Protein AF-0000000084692367 (afdb_homodimer)

Organism: Botryosphaeria parva (strain UCR-NP2) (NCBI:txid1287680)

InterPro domains:
  IPR002415 H/ACA ribonucleoprotein complex, subunit Nhp2-like [PR00883] (19-34)
  IPR002415 H/ACA ribonucleoprotein complex, subunit Nhp2-like [PR00883] (36-46)
  IPR002415 H/ACA ribonucleoprotein complex, subunit Nhp2-like [PR00883] (80-92)
  IPR004038 Ribosomal protein eL8/eL30/eS12/Gadd45 [PF01248] (25-108)
  IPR018492 Ribosomal protein eL8/Nhp2 family [PR00881] (33-47)
  IPR018492 Ribosomal protein eL8/Nhp2 family [PR00881] (52-65)
  IPR018492 Ribosomal protein eL8/Nhp2 family [PR00881] (68-78)
  IPR018492 Ribosomal protein eL8/Nhp2 family [PR00881] (78-92)
  IPR029064 Ribosomal protein eL30-like superfamily [G3DSA:3.30.1330.30] (5-126)
  IPR029064 Ribosomal protein eL30-like superfamily [SSF55315] (9-109)

pLDDT: mean 86.45, std 18.9, range [25.25, 98.62]

Sequence (282 aa):
MSNQPIPNKPTASPTLTHDILHLVSRCSLHKQLHKGTTDTTRSLARGTAQLVVLAADAQAPDAQELLQVLCAERAVPHVFIASKAALGRACGVSGDVVLVAVTADQGSAVGGFVRAVMWKVERLMAAAQVEPGEFLVAFGFMSNQPIPNKPTASPTLTHDILHLVSRCSLHKQLHKGTTDTTRSLARGTAQLVVLAADAQAPDAQELLQVLCAERAVPHVFIASKAALGRACGVSGDVVLVAVTADQGSAVGGFVRAVMWKVERLMAAAQVEPGEFLVAFGF

Radius of gyration: 21.08 Å; Cα contacts (8 Å, |Δi|>4): 464; chains: 2; bounding box: 74×56×46 Å

Nearest PDB structures (foldseek):
  2ale-assembly1_A  TM=9.461E-01  e=2.095E-13  Saccharomyces cerevisiae
  6ah0-assembly1_M  TM=9.548E-01  e=2.678E-13  Homo sapiens
  5tzs-assembly1_f  TM=9.723E-01  e=1.404E-12  Saccharomyces cerevisiae S288C
  2aif-assembly1_A  TM=9.623E-01  e=7.147E-13  Cryptosporidium parvum
  6nd4-assembly1_e  TM=9.561E-01  e=2.293E-12  Saccharomyces cerevisiae BY4741

Solvent-accessible surface area (backbone atoms only — not comparable to full-atom values): 15094 Å² total; per-residue (Å²): 123,89,71,62,66,81,65,64,80,32,64,53,48,74,70,53,39,53,54,50,42,52,50,44,29,55,28,40,74,68,69,23,51,31,66,34,71,69,47,26,52,49,30,52,74,70,66,48,40,57,33,36,43,33,21,64,69,46,94,48,65,59,43,52,51,54,48,51,52,50,26,61,77,68,70,32,53,61,37,28,38,71,43,19,56,59,46,8,50,27,56,71,41,96,50,74,31,47,30,35,18,36,41,60,46,76,86,43,96,55,16,66,60,51,52,56,52,46,53,55,48,49,54,47,42,57,60,39,65,55,49,77,62,55,55,37,61,70,59,71,102,124,89,72,64,66,81,66,63,80,32,64,55,50,74,71,52,39,52,54,50,41,51,50,43,28,55,28,40,77,68,69,22,52,32,65,33,72,67,46,27,52,50,30,52,75,70,66,46,40,57,35,35,43,33,22,64,69,45,95,48,64,59,42,52,50,53,48,51,53,51,26,59,77,68,70,30,54,62,39,29,37,72,43,19,56,58,48,8,50,27,55,73,42,95,52,74,31,47,29,36,17,35,39,60,45,78,84,41,96,56,18,66,58,51,52,58,51,48,53,54,48,48,52,48,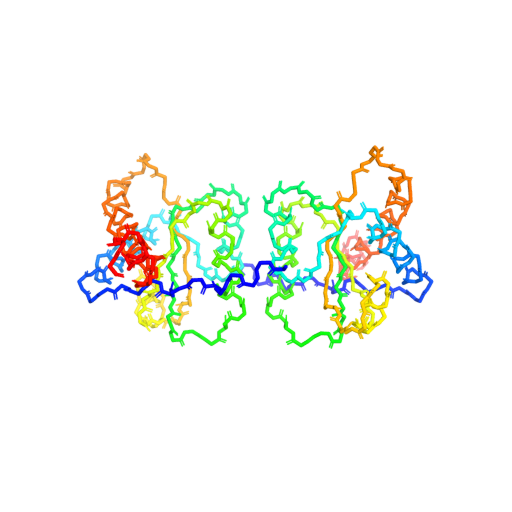41,56,59,39,66,56,49,75,62,54,53,37,62,70,57,71,103

Structure (mmCIF, N/CA/C/O backbone):
data_AF-0000000084692367-model_v1
#
loop_
_entity.id
_entity.type
_entity.pdbx_description
1 polymer 'H/ACA ribonucleoprotein complex subunit 2'
#
loop_
_atom_site.group_PDB
_atom_site.id
_atom_site.type_symbol
_atom_site.label_atom_id
_atom_site.label_alt_id
_atom_site.label_comp_id
_atom_site.label_asym_id
_atom_site.label_entity_id
_atom_site.label_seq_id
_atom_site.pdbx_PDB_ins_code
_atom_site.Cartn_x
_atom_site.Cartn_y
_atom_site.Cartn_z
_atom_site.occupancy
_atom_site.B_iso_or_equiv
_atom_site.auth_seq_id
_atom_site.auth_comp_id
_atom_site.auth_asym_id
_atom_site.auth_atom_id
_atom_site.pdbx_PDB_model_num
ATOM 1 N N . MET A 1 1 ? 18.938 -7.309 -4.195 1 25.45 1 MET A N 1
ATOM 2 C CA . MET A 1 1 ? 17.672 -7.012 -3.549 1 25.45 1 MET A CA 1
ATOM 3 C C . MET A 1 1 ? 17.719 -5.652 -2.857 1 25.45 1 MET A C 1
ATOM 5 O O . MET A 1 1 ? 18.5 -5.449 -1.929 1 25.45 1 MET A O 1
ATOM 9 N N . SER A 1 2 ? 17.625 -4.574 -3.453 1 31.64 2 SER A N 1
ATOM 10 C CA . SER A 1 2 ? 18.062 -3.34 -2.811 1 31.64 2 SER A CA 1
ATOM 11 C C . SER A 1 2 ? 17.359 -3.135 -1.474 1 31.64 2 SER A C 1
ATOM 13 O O . SER A 1 2 ? 16.125 -3.012 -1.424 1 31.64 2 SER A O 1
ATOM 15 N N . ASN A 1 3 ? 17.734 -3.914 -0.486 1 37.88 3 ASN A N 1
ATOM 16 C CA . ASN A 1 3 ? 17.547 -3.709 0.945 1 37.88 3 ASN A CA 1
ATOM 17 C C . ASN A 1 3 ? 17.547 -2.229 1.308 1 37.88 3 ASN A C 1
ATOM 19 O O . ASN A 1 3 ? 18.516 -1.734 1.889 1 37.88 3 ASN A O 1
ATOM 23 N N . GLN A 1 4 ? 17.438 -1.354 0.399 1 40.12 4 GLN A N 1
ATOM 24 C CA . GLN A 1 4 ? 17.688 -0.003 0.895 1 40.12 4 GLN A CA 1
ATOM 25 C C . GLN A 1 4 ? 16.797 0.305 2.104 1 40.12 4 GLN A C 1
ATOM 27 O O . GLN A 1 4 ? 15.586 0.095 2.066 1 40.12 4 GLN A O 1
ATOM 32 N N . PRO A 1 5 ? 17.359 0.212 3.273 1 41.16 5 PRO A N 1
ATOM 33 C CA . PRO A 1 5 ? 16.641 0.55 4.508 1 41.16 5 PRO A CA 1
ATOM 34 C C . PRO A 1 5 ? 15.602 1.652 4.305 1 41.16 5 PRO A C 1
ATOM 36 O O . PRO A 1 5 ? 15.773 2.512 3.438 1 41.16 5 PRO A O 1
ATOM 39 N N . ILE A 1 6 ? 14.266 1.276 4.363 1 50.81 6 ILE A N 1
ATOM 40 C CA . ILE A 1 6 ? 13.328 2.391 4.422 1 50.81 6 ILE A CA 1
ATOM 41 C C . ILE A 1 6 ? 14.008 3.609 5.035 1 50.81 6 ILE A C 1
ATOM 43 O O . ILE A 1 6 ? 14.586 3.525 6.125 1 50.81 6 ILE A O 1
ATOM 47 N N . PRO A 1 7 ? 14.477 4.5 4.203 1 52.94 7 PRO A N 1
ATOM 48 C CA . PRO A 1 7 ? 15.156 5.684 4.734 1 52.94 7 PRO A CA 1
ATOM 49 C C . PRO A 1 7 ? 14.57 6.152 6.062 1 52.94 7 PRO A C 1
ATOM 51 O O . PRO A 1 7 ? 13.477 5.727 6.449 1 52.94 7 PRO A O 1
ATOM 54 N N . ASN A 1 8 ? 15.25 7.039 6.883 1 66.19 8 ASN A N 1
ATOM 55 C CA . ASN A 1 8 ? 15 7.867 8.055 1 66.19 8 ASN A CA 1
ATOM 56 C C . ASN A 1 8 ? 13.578 8.422 8.055 1 66.19 8 ASN A C 1
ATOM 58 O O . ASN A 1 8 ? 13.039 8.75 7 1 66.19 8 ASN A O 1
ATOM 62 N N . LYS A 1 9 ? 12.727 7.867 8.984 1 85 9 LYS A N 1
ATOM 63 C CA . LYS A 1 9 ? 11.414 8.445 9.25 1 85 9 LYS A CA 1
ATOM 64 C C . LYS A 1 9 ? 11.508 9.945 9.477 1 85 9 LYS A C 1
ATOM 66 O O . LYS A 1 9 ? 11.977 10.391 10.523 1 85 9 LYS A O 1
ATOM 71 N N . PRO A 1 10 ? 11.227 10.742 8.484 1 93.25 10 PRO A N 1
ATOM 72 C CA . PRO A 1 10 ? 11.242 12.188 8.719 1 93.25 10 PRO A CA 1
ATOM 73 C C . PRO A 1 10 ? 10.273 12.617 9.812 1 93.25 10 PRO A C 1
ATOM 75 O O . PRO A 1 10 ? 9.055 12.562 9.625 1 93.25 10 PRO A O 1
ATOM 78 N N . THR A 1 11 ? 10.828 13.102 10.914 1 95.5 11 THR A N 1
ATOM 79 C CA . THR A 1 11 ? 10.023 13.445 12.078 1 95.5 11 THR A CA 1
ATOM 80 C C . THR A 1 11 ? 9.953 14.961 12.266 1 95.5 11 THR A C 1
ATOM 82 O O . THR A 1 11 ? 10.984 15.641 12.273 1 95.5 11 THR A O 1
ATOM 85 N N . ALA A 1 12 ? 8.75 15.398 12.43 1 97.75 12 ALA A N 1
ATOM 86 C CA . ALA A 1 12 ? 8.531 16.844 12.547 1 97.75 12 ALA A CA 1
ATOM 87 C C . ALA A 1 12 ? 9.016 17.359 13.891 1 97.75 12 ALA A C 1
ATOM 89 O O . ALA A 1 12 ? 8.836 16.703 14.922 1 97.75 12 ALA A O 1
ATOM 90 N N . SER A 1 13 ? 9.625 18.547 13.859 1 96.94 13 SER A N 1
ATOM 91 C CA . SER A 1 13 ? 9.898 19.281 15.086 1 96.94 13 SER A CA 1
ATOM 92 C C . SER A 1 13 ? 8.609 19.703 15.781 1 96.94 13 SER A C 1
ATOM 94 O O . SER A 1 13 ? 7.523 19.609 15.195 1 96.94 13 SER A O 1
ATOM 96 N N . PRO A 1 14 ? 8.734 20.203 17.016 1 97.5 14 PRO A N 1
ATOM 97 C CA . PRO A 1 14 ? 7.535 20.688 17.703 1 97.5 14 PRO A CA 1
ATOM 98 C C . PRO A 1 14 ? 6.836 21.812 16.953 1 97.5 14 PRO A C 1
ATOM 100 O O . PRO A 1 14 ? 5.605 21.828 16.859 1 97.5 14 PRO A O 1
ATOM 103 N N . THR A 1 15 ? 7.605 22.734 16.406 1 97.62 15 THR A N 1
ATOM 104 C CA . THR A 1 15 ? 7.027 23.875 15.688 1 97.62 15 THR A CA 1
ATOM 105 C C . THR A 1 15 ? 6.34 23.391 14.406 1 97.62 15 THR A C 1
ATOM 107 O O . THR A 1 15 ? 5.215 23.797 14.109 1 97.62 15 THR A O 1
ATOM 110 N N . LEU A 1 16 ? 7.004 22.516 13.695 1 97.94 16 LEU A N 1
ATOM 111 C CA . LEU A 1 16 ? 6.414 21.984 12.469 1 97.94 16 LEU A CA 1
ATOM 112 C C . LEU A 1 16 ? 5.184 21.141 12.781 1 97.94 16 LEU A C 1
ATOM 114 O O . LEU A 1 16 ? 4.199 21.172 12.039 1 97.94 16 LEU A O 1
ATOM 118 N N . THR A 1 17 ? 5.234 20.469 13.852 1 98.62 17 THR A N 1
ATOM 119 C CA . THR A 1 17 ? 4.102 19.656 14.273 1 98.62 17 THR A CA 1
ATOM 120 C C . THR A 1 17 ? 2.863 20.516 14.492 1 98.62 17 THR A C 1
ATOM 122 O O . THR A 1 17 ? 1.765 20.156 14.07 1 98.62 17 THR A O 1
ATOM 125 N N . HIS A 1 18 ? 3.08 21.609 15.125 1 98.38 18 HIS A N 1
ATOM 126 C CA . HIS A 1 18 ? 1.975 22.531 15.352 1 98.38 18 HIS A CA 1
ATOM 127 C C . HIS A 1 18 ? 1.359 22.984 14.031 1 98.38 18 HIS A C 1
ATOM 129 O O . HIS A 1 18 ? 0.136 22.984 13.875 1 98.38 18 HIS A O 1
ATOM 135 N N . ASP A 1 19 ? 2.17 23.359 13.039 1 98.12 19 ASP A N 1
ATOM 136 C CA . ASP A 1 19 ? 1.696 23.766 11.719 1 98.12 19 ASP A CA 1
ATOM 137 C C . ASP A 1 19 ? 0.927 22.641 11.031 1 98.12 19 ASP A C 1
ATOM 139 O O . ASP A 1 19 ? -0.119 22.875 10.43 1 98.12 19 ASP A O 1
ATOM 143 N N . ILE A 1 20 ? 1.438 21.453 11.125 1 98.38 20 ILE A N 1
ATOM 144 C CA . ILE A 1 20 ? 0.843 20.281 10.477 1 98.38 20 ILE A CA 1
ATOM 145 C C . ILE A 1 20 ? -0.526 20 11.094 1 98.38 20 ILE A C 1
ATOM 147 O O . ILE A 1 20 ? -1.503 19.781 10.367 1 98.38 20 ILE A O 1
ATOM 151 N N . LEU A 1 21 ? -0.572 20.047 12.438 1 98.62 21 LEU A N 1
ATOM 152 C CA . LEU A 1 21 ? -1.833 19.766 13.109 1 98.62 21 LEU A CA 1
ATOM 153 C C . LEU A 1 21 ? -2.871 20.828 12.805 1 98.62 21 LEU A C 1
ATOM 155 O O . LEU A 1 21 ? -4.062 20.531 12.688 1 98.62 21 LEU A O 1
ATOM 159 N N . HIS A 1 22 ? -2.398 22.047 12.656 1 98 22 HIS A N 1
ATOM 160 C CA . HIS A 1 22 ? -3.293 23.125 12.25 1 98 22 HIS A CA 1
ATOM 161 C C . HIS A 1 22 ? -3.838 22.891 10.844 1 98 22 HIS A C 1
ATOM 163 O O . HIS A 1 22 ? -5.035 23.062 10.602 1 98 22 HIS A O 1
ATOM 169 N N . LEU A 1 23 ? -3.025 22.516 9.961 1 97.19 23 LEU A N 1
ATOM 170 C CA . LEU A 1 23 ? -3.439 22.203 8.594 1 97.19 23 LEU A CA 1
ATOM 171 C C . LEU A 1 23 ? -4.469 21.062 8.594 1 97.19 23 LEU A C 1
ATOM 173 O O . LEU A 1 23 ? -5.5 21.172 7.922 1 97.19 23 LEU A O 1
ATOM 177 N N . VAL A 1 24 ? -4.168 20 9.344 1 98 24 VAL A N 1
ATOM 178 C CA . VAL A 1 24 ? -5.047 18.828 9.414 1 98 24 VAL A CA 1
ATOM 179 C C . VAL A 1 24 ? -6.426 19.266 9.906 1 98 24 VAL A C 1
ATOM 181 O O . VAL A 1 24 ? -7.449 18.828 9.359 1 98 24 VAL A O 1
ATOM 184 N N . SER A 1 25 ? -6.383 20.109 10.914 1 97.69 25 SER A N 1
ATOM 185 C CA . SER A 1 25 ? -7.637 20.594 11.477 1 97.69 25 SER A CA 1
ATOM 186 C C . SER A 1 25 ? -8.453 21.359 10.438 1 97.69 25 SER A C 1
ATOM 188 O O . SER A 1 25 ? -9.656 21.125 10.297 1 97.69 25 SER A O 1
ATOM 190 N N . ARG A 1 26 ? -7.883 22.172 9.719 1 95.5 26 ARG A N 1
ATOM 191 C CA . ARG A 1 26 ? -8.562 22.953 8.68 1 95.5 26 ARG A CA 1
ATOM 192 C C . ARG A 1 26 ? -9.086 22.047 7.574 1 95.5 26 ARG A C 1
ATOM 194 O O . ARG A 1 26 ? -10.211 22.219 7.105 1 95.5 26 ARG A O 1
ATOM 201 N N . CYS A 1 27 ? -8.273 21.094 7.141 1 96.25 27 CYS A N 1
ATOM 202 C CA . CYS A 1 27 ? -8.68 20.172 6.086 1 96.25 27 CYS A CA 1
ATOM 203 C C . CYS A 1 27 ? -9.836 19.297 6.547 1 96.25 27 CYS A C 1
ATOM 205 O O . CYS A 1 27 ? -10.719 18.953 5.75 1 96.25 27 CYS A O 1
ATOM 207 N N . SER A 1 28 ? -9.75 18.906 7.852 1 95.62 28 SER A N 1
ATOM 208 C CA . SER A 1 28 ? -10.836 18.125 8.43 1 95.62 28 SER A CA 1
ATOM 209 C C . SER A 1 28 ? -12.156 18.875 8.352 1 95.62 28 SER A C 1
ATOM 211 O O . SER A 1 28 ? -13.18 18.297 7.977 1 95.62 28 SER A O 1
ATOM 213 N N . LEU A 1 29 ? -12.156 20.141 8.609 1 93 29 LEU A N 1
ATOM 214 C CA . LEU A 1 29 ? -13.352 20.984 8.586 1 93 29 LEU A CA 1
ATOM 215 C C . LEU A 1 29 ? -13.922 21.094 7.176 1 93 29 LEU A C 1
ATOM 217 O O . LEU A 1 29 ? -15.133 21.156 6.996 1 93 29 LEU A O 1
ATOM 221 N N . HIS A 1 30 ? -13.109 20.984 6.199 1 92.19 30 HIS A N 1
ATOM 222 C CA . HIS A 1 30 ? -13.523 21.172 4.812 1 92.19 30 HIS A CA 1
ATOM 223 C C . HIS A 1 30 ? -13.648 19.828 4.09 1 92.19 30 HIS A C 1
ATOM 225 O O . HIS A 1 30 ? -13.766 19.797 2.863 1 92.19 30 HIS A O 1
ATOM 231 N N . LYS A 1 31 ? -13.484 18.672 4.773 1 92.88 31 LYS A N 1
ATOM 232 C CA . LYS A 1 31 ? -13.617 17.328 4.25 1 92.88 31 LYS A CA 1
ATOM 233 C C . LYS A 1 31 ? -12.57 17.031 3.184 1 92.88 31 LYS A C 1
ATOM 235 O O . LYS A 1 31 ? -12.875 16.469 2.137 1 92.88 31 LYS A O 1
ATOM 240 N N . GLN A 1 32 ? -11.43 17.562 3.414 1 95.38 32 GLN A N 1
ATOM 241 C CA . GLN A 1 32 ? -10.32 17.406 2.48 1 95.38 32 GLN A CA 1
ATOM 242 C C . GLN A 1 32 ? -9.211 16.547 3.082 1 95.38 32 GLN A C 1
ATOM 244 O O . GLN A 1 32 ? -8.023 16.859 2.939 1 95.38 32 GLN A O 1
ATOM 249 N N . LEU A 1 33 ? -9.602 15.539 3.84 1 95.5 33 LEU A N 1
ATOM 250 C CA . LEU A 1 33 ? -8.648 14.586 4.383 1 95.5 33 LEU A CA 1
ATOM 251 C C . LEU A 1 33 ? -9.242 13.18 4.41 1 95.5 33 LEU A C 1
ATOM 253 O O . LEU A 1 33 ? -10.461 13.023 4.508 1 95.5 33 LEU A O 1
ATOM 257 N N . HIS A 1 34 ? -8.414 12.195 4.254 1 96.69 34 HIS A N 1
ATOM 258 C CA . HIS A 1 34 ? -8.742 10.797 4.492 1 96.69 34 HIS A CA 1
ATOM 259 C C . HIS A 1 34 ? -8.023 10.258 5.727 1 96.69 34 HIS A C 1
ATOM 261 O O . HIS A 1 34 ? -6.828 10.508 5.906 1 96.69 34 HIS A O 1
ATOM 267 N N . LYS A 1 35 ? -8.766 9.703 6.555 1 96.75 35 LYS A N 1
ATOM 268 C CA . LYS A 1 35 ? -8.211 9.203 7.812 1 96.75 35 LYS A CA 1
ATOM 269 C C . LYS A 1 35 ? -8.031 7.688 7.77 1 96.75 35 LYS A C 1
ATOM 271 O O . LYS A 1 35 ? -8.867 6.969 7.23 1 96.75 35 LYS A O 1
ATOM 276 N N . GLY A 1 36 ? -6.859 7.207 8.312 1 94.5 36 GLY A N 1
ATOM 277 C CA . GLY A 1 36 ? -6.637 5.777 8.461 1 94.5 36 GLY A CA 1
ATOM 278 C C . GLY A 1 36 ? -5.828 5.18 7.324 1 94.5 36 GLY A C 1
ATOM 279 O O . GLY A 1 36 ? -5.652 5.812 6.281 1 94.5 36 GLY A O 1
ATOM 280 N N . THR A 1 37 ? -5.449 3.895 7.539 1 93.06 37 THR A N 1
ATOM 281 C CA . THR A 1 37 ? -4.52 3.223 6.637 1 93.06 37 THR A CA 1
ATOM 282 C C . THR A 1 37 ? -5.191 2.924 5.297 1 93.06 37 THR A C 1
ATOM 284 O O . THR A 1 37 ? -4.621 3.197 4.238 1 93.06 37 THR A O 1
ATOM 287 N N . THR A 1 38 ? -6.406 2.355 5.301 1 91.69 38 THR A N 1
ATOM 288 C CA . THR A 1 38 ? -7.117 1.968 4.09 1 91.69 38 THR A CA 1
ATOM 289 C C . THR A 1 38 ? -7.426 3.189 3.229 1 91.69 38 THR A C 1
ATOM 291 O O . THR A 1 38 ? -7.105 3.217 2.039 1 91.69 38 THR A O 1
ATOM 294 N N . ASP A 1 39 ? -7.965 4.199 3.824 1 95.12 39 ASP A N 1
ATOM 295 C CA . ASP A 1 39 ? -8.383 5.379 3.068 1 95.12 39 ASP A CA 1
ATOM 296 C C . ASP A 1 39 ? -7.172 6.156 2.553 1 95.12 39 ASP A C 1
ATOM 298 O O . ASP A 1 39 ? -7.207 6.711 1.451 1 95.12 39 ASP A O 1
ATOM 302 N N . THR A 1 40 ? -6.148 6.18 3.326 1 96.12 40 THR A N 1
ATOM 303 C CA . THR A 1 40 ? -4.918 6.805 2.863 1 96.12 40 THR A CA 1
ATOM 304 C C . THR A 1 40 ? -4.332 6.039 1.681 1 96.12 40 THR A C 1
ATOM 306 O O . THR A 1 40 ? -3.934 6.641 0.681 1 96.12 40 THR A O 1
ATOM 309 N N . THR A 1 41 ? -4.297 4.711 1.76 1 94.31 41 THR A N 1
ATOM 310 C CA . THR A 1 41 ? -3.824 3.875 0.661 1 94.31 41 THR A CA 1
ATOM 311 C C . THR A 1 41 ? -4.629 4.145 -0.608 1 94.31 41 THR A C 1
ATOM 313 O O . THR A 1 41 ? -4.059 4.301 -1.689 1 94.31 41 THR A O 1
ATOM 316 N N . ARG A 1 42 ? -5.918 4.301 -0.461 1 94.44 42 ARG A N 1
ATOM 317 C CA . ARG A 1 42 ? -6.777 4.582 -1.604 1 94.44 42 ARG A CA 1
ATOM 318 C C . ARG A 1 42 ? -6.453 5.945 -2.211 1 94.44 42 ARG A C 1
ATOM 320 O O . ARG A 1 42 ? -6.387 6.086 -3.434 1 94.44 42 ARG A O 1
ATOM 327 N N . SER A 1 43 ? -6.305 6.898 -1.381 1 96.38 43 SER A N 1
ATOM 328 C CA . SER A 1 43 ? -6.012 8.242 -1.853 1 96.38 43 SER A CA 1
ATOM 329 C C . SER A 1 43 ? -4.688 8.289 -2.613 1 96.38 43 SER A C 1
ATOM 331 O O . SER A 1 43 ? -4.566 8.992 -3.615 1 96.38 43 SER A O 1
ATOM 333 N N . LEU A 1 44 ? -3.727 7.559 -2.17 1 96.12 44 LEU A N 1
ATOM 334 C CA . LEU A 1 44 ? -2.439 7.477 -2.852 1 96.12 44 LEU A CA 1
ATOM 335 C C . LEU A 1 44 ? -2.586 6.793 -4.207 1 96.12 44 LEU A C 1
ATOM 337 O O . LEU A 1 44 ? -2.082 7.289 -5.215 1 96.12 44 LEU A O 1
ATOM 341 N N . ALA A 1 45 ? -3.268 5.691 -4.164 1 93.56 45 ALA A N 1
ATOM 342 C CA . ALA A 1 45 ? -3.471 4.93 -5.395 1 93.56 45 ALA A CA 1
ATOM 343 C C . ALA A 1 45 ? -4.211 5.758 -6.438 1 93.56 45 ALA A C 1
ATOM 345 O O . ALA A 1 45 ? -3.916 5.672 -7.633 1 93.56 45 ALA A O 1
ATOM 346 N N . ARG A 1 46 ? -5.062 6.602 -5.988 1 94 46 ARG A N 1
ATOM 347 C CA . ARG A 1 46 ? -5.902 7.395 -6.883 1 94 46 ARG A CA 1
ATOM 348 C C . ARG A 1 46 ? -5.211 8.695 -7.273 1 94 46 ARG A C 1
ATOM 350 O O . ARG A 1 46 ? -5.684 9.414 -8.156 1 94 46 ARG A O 1
ATOM 357 N N . GLY A 1 47 ? -4.223 9.047 -6.594 1 93.94 47 GLY A N 1
ATOM 358 C CA . GLY A 1 47 ? -3.482 10.258 -6.906 1 93.94 47 GLY A CA 1
ATOM 359 C C . GLY A 1 47 ? -4.098 11.508 -6.309 1 93.94 47 GLY A C 1
ATOM 360 O O . GLY A 1 47 ? -3.881 12.617 -6.805 1 93.94 47 GLY A O 1
ATOM 361 N N . THR A 1 48 ? -4.863 11.32 -5.246 1 95.25 48 THR A N 1
ATOM 362 C CA . THR A 1 48 ? -5.547 12.477 -4.672 1 95.25 48 THR A CA 1
ATOM 363 C C . THR A 1 48 ? -4.816 12.969 -3.428 1 95.25 48 THR A C 1
ATOM 365 O O . THR A 1 48 ? -5.086 14.07 -2.943 1 95.25 48 THR A O 1
ATOM 368 N N . ALA A 1 49 ? -3.895 12.219 -2.889 1 96.56 49 ALA A N 1
ATOM 369 C CA . ALA A 1 49 ? -3.168 12.602 -1.681 1 96.56 49 ALA A CA 1
ATOM 370 C C . ALA A 1 49 ? -2.096 13.641 -1.991 1 96.56 49 ALA A C 1
ATOM 372 O O . ALA A 1 49 ? -1.341 13.492 -2.955 1 96.56 49 ALA A O 1
ATOM 373 N N . GLN A 1 50 ? -2.008 14.734 -1.172 1 95.88 50 GLN A N 1
ATOM 374 C CA . GLN A 1 50 ? -0.998 15.773 -1.33 1 95.88 50 GLN A CA 1
ATOM 375 C C . GLN A 1 50 ? 0.078 15.664 -0.254 1 95.88 50 GLN A C 1
ATOM 377 O O . GLN A 1 50 ? 1.221 16.078 -0.466 1 95.88 50 GLN A O 1
ATOM 382 N N . LEU A 1 51 ? -0.276 15.125 0.834 1 96.81 51 LEU A N 1
ATOM 383 C CA . LEU A 1 51 ? 0.572 14.961 2.01 1 96.81 51 LEU A CA 1
ATOM 384 C C . LEU A 1 51 ? 0.057 13.828 2.895 1 96.81 51 LEU A C 1
ATOM 386 O O . LEU A 1 51 ? -1.148 13.711 3.123 1 96.81 51 LEU A O 1
ATOM 390 N N . VAL A 1 52 ? 0.982 13.008 3.367 1 97.81 52 VAL A N 1
ATOM 391 C CA . VAL A 1 52 ? 0.616 11.969 4.324 1 97.81 52 VAL A CA 1
ATOM 392 C C . VAL A 1 52 ? 1.272 12.25 5.672 1 97.81 52 VAL A C 1
ATOM 394 O O . VAL A 1 52 ? 2.469 12.547 5.738 1 97.81 52 VAL A O 1
ATOM 397 N N . VAL A 1 53 ? 0.46 12.25 6.734 1 98.19 53 VAL A N 1
ATOM 398 C CA . VAL A 1 53 ? 0.936 12.453 8.102 1 98.19 53 VAL A CA 1
ATOM 399 C C . VAL A 1 53 ? 0.759 11.164 8.906 1 98.19 53 VAL A C 1
ATOM 401 O O . VAL A 1 53 ? -0.345 10.625 8.984 1 98.19 53 VAL A O 1
ATOM 404 N N . LEU A 1 54 ? 1.845 10.68 9.469 1 97.12 54 LEU A N 1
ATOM 405 C CA . LEU A 1 54 ? 1.823 9.43 10.234 1 97.12 54 LEU A CA 1
ATOM 406 C C . LEU A 1 54 ? 2.176 9.68 11.695 1 97.12 54 LEU A C 1
ATOM 408 O O . LEU A 1 54 ? 3.07 10.469 11.992 1 97.12 54 LEU A O 1
ATOM 412 N N . ALA A 1 55 ? 1.442 9.008 12.539 1 97 55 ALA A N 1
ATOM 413 C CA . ALA A 1 55 ? 1.771 9.078 13.961 1 97 55 ALA A CA 1
ATOM 414 C C . ALA A 1 55 ? 2.842 8.055 14.328 1 97 55 ALA A C 1
ATOM 416 O O . ALA A 1 55 ? 2.691 6.863 14.047 1 97 55 ALA A O 1
ATOM 417 N N . ALA A 1 56 ? 3.92 8.453 14.977 1 94.62 56 ALA A N 1
ATOM 418 C CA . ALA A 1 56 ? 5.062 7.609 15.312 1 94.62 56 ALA A CA 1
ATOM 419 C C . ALA A 1 56 ? 4.699 6.613 16.406 1 94.62 56 ALA A C 1
ATOM 421 O O . ALA A 1 56 ? 5.305 5.543 16.516 1 94.62 56 ALA A O 1
ATOM 422 N N . ASP A 1 57 ? 3.754 6.91 17.234 1 95.38 57 ASP A N 1
ATOM 423 C CA . ASP A 1 57 ? 3.389 6.051 18.359 1 95.38 57 ASP A CA 1
ATOM 424 C C . ASP A 1 57 ? 2.32 5.043 17.953 1 95.38 57 ASP A C 1
ATOM 426 O O . ASP A 1 57 ? 1.768 4.336 18.797 1 95.38 57 ASP A O 1
ATOM 430 N N . ALA A 1 58 ? 1.99 5.051 16.594 1 92.38 58 ALA A N 1
ATOM 431 C CA . ALA A 1 58 ? 1.065 4.035 16.094 1 92.38 58 ALA A CA 1
ATOM 432 C C . ALA A 1 58 ? 1.75 2.676 15.984 1 92.38 58 ALA A C 1
ATOM 434 O O . ALA A 1 58 ? 2.928 2.592 15.625 1 92.38 58 ALA A O 1
ATOM 435 N N . GLN A 1 59 ? 1.194 1.481 16.312 1 82.38 59 GLN A N 1
ATOM 436 C CA . GLN A 1 59 ? 1.746 0.131 16.344 1 82.38 59 GLN A CA 1
ATOM 437 C C . GLN A 1 59 ? 1.416 -0.636 15.07 1 82.38 59 GLN A C 1
ATOM 439 O O . GLN A 1 59 ? 0.796 -1.7 15.125 1 82.38 59 GLN A O 1
ATOM 444 N N . ALA A 1 60 ? 1.75 -0.167 13.938 1 79.25 60 ALA A N 1
ATOM 445 C CA . ALA A 1 60 ? 1.569 -0.868 12.672 1 79.25 60 ALA A CA 1
ATOM 446 C C . ALA A 1 60 ? 2.74 -0.607 11.727 1 79.25 60 ALA A C 1
ATOM 448 O O . ALA A 1 60 ? 2.561 -0.039 10.648 1 79.25 60 ALA A O 1
ATOM 449 N N . PRO A 1 61 ? 3.848 -1.133 12.094 1 80 61 PRO A N 1
ATOM 450 C CA . PRO A 1 61 ? 5.059 -0.793 11.344 1 80 61 PRO A CA 1
ATOM 451 C C . PRO A 1 61 ? 5.023 -1.29 9.898 1 80 61 PRO A C 1
ATOM 453 O O . PRO A 1 61 ? 5.488 -0.595 8.992 1 80 61 PRO A O 1
ATOM 456 N N . ASP A 1 62 ? 4.477 -2.408 9.719 1 82.88 62 ASP A N 1
ATOM 457 C CA . ASP A 1 62 ? 4.492 -2.959 8.367 1 82.88 62 ASP A CA 1
ATOM 458 C C . ASP A 1 62 ? 3.65 -2.109 7.418 1 82.88 62 ASP A C 1
ATOM 460 O O . ASP A 1 62 ? 4.086 -1.797 6.305 1 82.88 62 ASP A O 1
ATOM 464 N N . ALA A 1 63 ? 2.518 -1.725 7.918 1 85.31 63 ALA A N 1
ATOM 465 C CA . ALA A 1 63 ? 1.646 -0.889 7.098 1 85.31 63 ALA A CA 1
ATOM 466 C C . ALA A 1 63 ? 2.281 0.472 6.832 1 85.31 63 ALA A C 1
ATOM 468 O O . ALA A 1 63 ? 2.199 0.997 5.719 1 85.31 63 ALA A O 1
ATOM 469 N N . GLN A 1 64 ? 2.939 0.982 7.871 1 87.62 64 GLN A N 1
ATOM 470 C CA . GLN A 1 64 ? 3.584 2.283 7.727 1 87.62 64 GLN A CA 1
ATOM 471 C C . GLN A 1 64 ? 4.715 2.225 6.703 1 87.62 64 GLN A C 1
ATOM 473 O O . GLN A 1 64 ? 4.902 3.158 5.922 1 87.62 64 GLN A O 1
ATOM 478 N N . GLU A 1 65 ? 5.344 1.151 6.742 1 87.75 65 GLU A N 1
ATOM 479 C CA . GLU A 1 65 ? 6.43 0.985 5.785 1 87.75 65 GLU A CA 1
ATOM 480 C C . GLU A 1 65 ? 5.906 0.941 4.352 1 87.75 65 GLU A C 1
ATOM 482 O O . GLU A 1 65 ? 6.461 1.59 3.461 1 87.75 65 GLU A O 1
ATOM 487 N N . LEU A 1 66 ? 4.828 0.196 4.133 1 89.81 66 LEU A N 1
ATOM 488 C CA . LEU A 1 66 ? 4.254 0.101 2.793 1 89.81 66 LEU A CA 1
ATOM 489 C C . LEU A 1 66 ? 3.74 1.458 2.324 1 89.81 66 LEU A C 1
ATOM 491 O O . LEU A 1 66 ? 3.861 1.798 1.146 1 89.81 66 LEU A O 1
ATOM 495 N N . LEU A 1 67 ? 3.279 2.213 3.262 1 92.75 67 LEU A N 1
ATOM 496 C CA . LEU A 1 67 ? 2.771 3.537 2.916 1 92.75 67 LEU A CA 1
ATOM 497 C C . LEU A 1 67 ? 3.91 4.465 2.508 1 92.75 67 LEU A C 1
ATOM 499 O O . LEU A 1 67 ? 3.748 5.297 1.61 1 92.75 67 LEU A O 1
ATOM 503 N N . GLN A 1 68 ? 5.004 4.281 3.15 1 92.62 68 GLN A N 1
ATOM 504 C CA . GLN A 1 68 ? 6.164 5.07 2.764 1 92.62 68 GLN A CA 1
ATOM 505 C C . GLN A 1 68 ? 6.617 4.73 1.347 1 92.62 68 GLN A C 1
ATOM 507 O O . GLN A 1 68 ? 6.988 5.621 0.578 1 92.62 68 GLN A O 1
ATOM 512 N N . VAL A 1 69 ? 6.555 3.49 1.014 1 92.69 69 VAL A N 1
ATOM 513 C CA . VAL A 1 69 ? 6.906 3.051 -0.332 1 92.69 69 VAL A CA 1
ATOM 514 C C . VAL A 1 69 ? 5.938 3.658 -1.345 1 92.69 69 VAL A C 1
ATOM 516 O O . VAL A 1 69 ? 6.355 4.18 -2.379 1 92.69 69 VAL A O 1
ATOM 519 N N . LEU A 1 70 ? 4.695 3.641 -1.019 1 94.62 70 LEU A N 1
ATOM 520 C CA . LEU A 1 70 ? 3.682 4.195 -1.909 1 94.62 70 LEU A CA 1
ATOM 521 C C . LEU A 1 70 ? 3.877 5.699 -2.086 1 94.62 70 LEU A C 1
ATOM 523 O O . LEU A 1 70 ? 3.758 6.219 -3.197 1 94.62 70 LEU A O 1
ATOM 527 N N . CYS A 1 71 ? 4.129 6.352 -0.969 1 95.81 71 CYS A N 1
ATOM 528 C CA . CYS A 1 71 ? 4.406 7.785 -1.034 1 95.81 71 CYS A CA 1
ATOM 529 C C . CYS A 1 71 ? 5.566 8.07 -1.979 1 95.81 71 CYS A C 1
ATOM 531 O O . CYS A 1 71 ? 5.488 8.984 -2.807 1 95.81 71 CYS A O 1
ATOM 533 N N . ALA A 1 72 ? 6.586 7.273 -1.818 1 93.5 72 ALA A N 1
ATOM 534 C CA . ALA A 1 72 ? 7.766 7.453 -2.662 1 93.5 72 ALA A CA 1
ATOM 535 C C . ALA A 1 72 ? 7.422 7.238 -4.133 1 93.5 72 ALA A C 1
ATOM 537 O O . ALA A 1 72 ? 7.801 8.039 -4.992 1 93.5 72 ALA A O 1
ATOM 538 N N . GLU A 1 73 ? 6.672 6.25 -4.488 1 93.19 73 GLU A N 1
ATOM 539 C CA . GLU A 1 73 ? 6.309 5.926 -5.863 1 93.19 73 GLU A CA 1
ATOM 540 C C . GLU A 1 73 ? 5.414 7.008 -6.469 1 93.19 73 GLU A C 1
ATOM 542 O O . GLU A 1 73 ? 5.465 7.258 -7.676 1 93.19 73 GLU A O 1
ATOM 547 N N . ARG A 1 74 ? 4.621 7.645 -5.656 1 94.06 74 ARG A N 1
ATOM 548 C CA . ARG A 1 74 ? 3.684 8.648 -6.141 1 94.06 74 ARG A CA 1
ATOM 549 C C . ARG A 1 74 ? 4.234 10.055 -5.938 1 94.06 74 ARG A C 1
ATOM 551 O O . ARG A 1 74 ? 3.574 11.039 -6.277 1 94.06 74 ARG A O 1
ATOM 558 N N . ALA A 1 75 ? 5.414 10.148 -5.328 1 94.31 75 ALA A N 1
ATOM 559 C CA . ALA A 1 75 ? 6.074 11.422 -5.059 1 94.31 75 ALA A CA 1
ATOM 560 C C . ALA A 1 75 ? 5.23 12.297 -4.137 1 94.31 75 ALA A C 1
ATOM 562 O O . ALA A 1 75 ? 5.066 13.492 -4.383 1 94.31 75 ALA A O 1
ATOM 563 N N . VAL A 1 76 ? 4.645 11.711 -3.199 1 95.62 76 VAL A N 1
ATOM 564 C CA . VAL A 1 76 ? 3.869 12.422 -2.186 1 95.62 76 VAL A CA 1
ATOM 565 C C . VAL A 1 76 ? 4.695 12.57 -0.909 1 95.62 76 VAL A C 1
ATOM 567 O O . VAL A 1 76 ? 5.184 11.578 -0.364 1 95.62 76 VAL A O 1
ATOM 570 N N . PRO A 1 77 ? 4.891 13.773 -0.392 1 96.25 77 PRO A N 1
ATOM 571 C CA . PRO A 1 77 ? 5.617 13.945 0.87 1 96.25 77 PRO A CA 1
ATOM 572 C C . PRO A 1 77 ? 4.898 13.297 2.053 1 96.25 77 PRO A C 1
ATOM 574 O O . PRO A 1 77 ? 3.668 13.234 2.074 1 96.25 77 PRO A O 1
ATOM 577 N N . HIS A 1 78 ? 5.648 12.734 2.922 1 96.88 78 HIS A N 1
ATOM 578 C CA . HIS A 1 78 ? 5.105 12.188 4.16 1 96.88 78 HIS A CA 1
ATOM 579 C C . HIS A 1 78 ? 5.93 12.625 5.367 1 96.88 78 HIS A C 1
ATOM 581 O O . HIS A 1 78 ? 7.113 12.945 5.23 1 96.88 78 HIS A O 1
ATOM 587 N N . VAL A 1 79 ? 5.289 12.648 6.52 1 97.62 79 VAL A N 1
ATOM 588 C CA . VAL A 1 79 ? 5.965 13.117 7.727 1 97.62 79 VAL A CA 1
ATOM 589 C C . VAL A 1 79 ? 5.387 12.414 8.953 1 97.62 79 VAL A C 1
ATOM 591 O O . VAL A 1 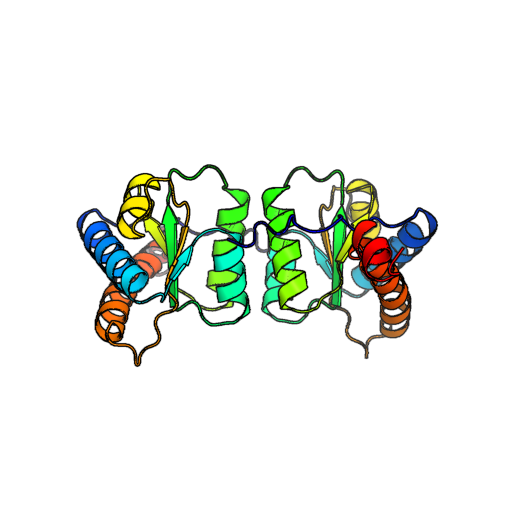79 ? 4.195 12.094 8.984 1 97.62 79 VAL A O 1
ATOM 594 N N . PHE A 1 80 ? 6.285 12.164 9.906 1 97.12 80 PHE A N 1
ATOM 595 C CA . PHE A 1 80 ? 5.859 11.586 11.172 1 97.12 80 PHE A CA 1
ATOM 596 C C . PHE A 1 80 ? 5.684 12.672 12.234 1 97.12 80 PHE A C 1
ATOM 598 O O . PHE A 1 80 ? 6.48 13.609 12.305 1 97.12 80 PHE A O 1
ATOM 605 N N . ILE A 1 81 ? 4.625 12.594 12.93 1 98 81 ILE A N 1
ATOM 606 C CA . ILE A 1 81 ? 4.449 13.359 14.156 1 98 81 ILE A CA 1
ATOM 607 C C . ILE A 1 81 ? 4.426 12.414 15.359 1 98 81 ILE A C 1
ATOM 609 O O . ILE A 1 81 ? 4.336 11.195 15.195 1 98 81 ILE A O 1
ATOM 613 N N . ALA A 1 82 ? 4.469 12.922 16.547 1 97.12 82 ALA A N 1
ATOM 614 C CA . ALA A 1 82 ? 4.727 12.117 17.75 1 97.12 82 ALA A CA 1
ATOM 615 C C . ALA A 1 82 ? 3.469 11.375 18.188 1 97.12 82 ALA A C 1
ATOM 617 O O . ALA A 1 82 ? 3.545 10.242 18.656 1 97.12 82 ALA A O 1
ATOM 618 N N . SER A 1 83 ? 2.262 11.945 18.031 1 97.62 83 SER A N 1
ATOM 619 C CA . SER A 1 83 ? 1.135 11.484 18.828 1 97.62 83 SER A CA 1
ATOM 620 C C . SER A 1 83 ? -0.09 11.219 17.969 1 97.62 83 SER A C 1
ATOM 622 O O . SER A 1 83 ? -0.634 12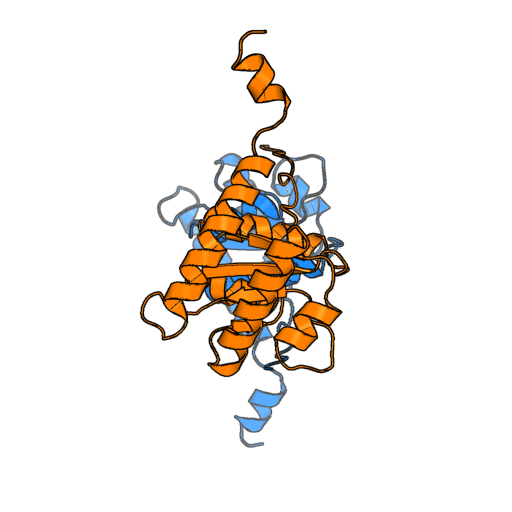.141 17.359 1 97.62 83 SER A O 1
ATOM 624 N N . LYS A 1 84 ? -0.572 9.984 18.016 1 97.94 84 LYS A N 1
ATOM 625 C CA . LYS A 1 84 ? -1.818 9.641 17.328 1 97.94 84 LYS A CA 1
ATOM 626 C C . LYS A 1 84 ? -3.016 10.305 18.016 1 97.94 84 LYS A C 1
ATOM 628 O O . LYS A 1 84 ? -4.02 10.594 17.359 1 97.94 84 LYS A O 1
ATOM 633 N N . ALA A 1 85 ? -2.9 10.555 19.328 1 98.38 85 ALA A N 1
ATOM 634 C CA . ALA A 1 85 ? -3.955 11.273 20.031 1 98.38 85 ALA A CA 1
ATOM 635 C C . ALA A 1 85 ? -4.082 12.711 19.531 1 98.38 85 ALA A C 1
ATOM 637 O O . ALA A 1 85 ? -5.191 13.203 19.312 1 98.38 85 ALA A O 1
ATOM 638 N N . ALA A 1 86 ? -2.975 13.391 19.359 1 98.31 86 ALA A N 1
ATOM 639 C CA . ALA A 1 86 ? -2.963 14.758 18.828 1 98.31 86 ALA A CA 1
ATOM 640 C C . ALA A 1 86 ? -3.539 14.805 17.422 1 98.31 86 ALA A C 1
ATOM 642 O O . ALA A 1 86 ? -4.301 15.719 17.078 1 98.31 86 ALA A O 1
ATOM 643 N N . LEU A 1 87 ? -3.137 13.844 16.625 1 98.5 87 LEU A N 1
ATOM 644 C CA . LEU A 1 87 ? -3.672 13.758 15.266 1 98.5 87 LEU A CA 1
ATOM 645 C C . LEU A 1 87 ? -5.188 13.578 15.289 1 98.5 87 LEU A C 1
ATOM 647 O O . LEU A 1 87 ? -5.906 14.211 14.516 1 98.5 87 LEU A O 1
ATOM 651 N N . GLY A 1 88 ? -5.633 12.688 16.188 1 98.56 88 GLY A N 1
ATOM 652 C CA . GLY A 1 88 ? -7.062 12.516 16.375 1 98.56 88 GLY A CA 1
ATOM 653 C C . GLY A 1 88 ? -7.781 13.805 16.719 1 98.56 88 GLY A C 1
ATOM 654 O O . GLY A 1 88 ? -8.797 14.141 16.094 1 98.56 88 GLY A O 1
ATOM 655 N N . ARG A 1 89 ? -7.277 14.539 17.641 1 98.31 89 ARG A N 1
ATOM 656 C CA . ARG A 1 89 ? -7.871 15.812 18.047 1 98.31 89 ARG A CA 1
ATOM 657 C C . ARG A 1 89 ? -7.93 16.781 16.859 1 98.31 89 ARG A C 1
ATOM 659 O O . ARG A 1 89 ? -8.938 17.453 16.656 1 98.31 89 ARG A O 1
ATOM 666 N N . ALA A 1 90 ? -6.895 16.797 16.125 1 98.31 90 ALA A N 1
ATOM 667 C CA . ALA A 1 90 ? -6.832 17.688 14.961 1 98.31 90 ALA A CA 1
ATOM 668 C C . ALA A 1 90 ? -7.887 17.312 13.93 1 98.31 90 ALA A C 1
ATOM 670 O O . ALA A 1 90 ? -8.391 18.188 13.203 1 98.31 90 ALA A O 1
ATOM 671 N N . CYS A 1 91 ? -8.188 16.062 13.82 1 98.06 91 CYS A N 1
ATOM 672 C CA . CYS A 1 91 ? -9.18 15.57 12.867 1 98.06 91 CYS A CA 1
ATOM 673 C C . CYS A 1 91 ? -10.594 15.789 13.406 1 98.06 91 CYS A C 1
ATOM 675 O O . CYS A 1 91 ? -11.57 15.516 12.711 1 98.06 91 CYS A O 1
ATOM 677 N N . GLY A 1 92 ? -10.688 16.188 14.656 1 97.25 92 GLY A N 1
ATOM 678 C CA . GLY A 1 92 ? -11.992 16.438 15.242 1 97.25 92 GLY A CA 1
ATOM 679 C C . GLY A 1 92 ? -12.656 15.195 15.781 1 97.25 92 GLY A C 1
ATOM 680 O O . GLY A 1 92 ? -13.891 15.102 15.812 1 97.25 92 GLY A O 1
ATOM 681 N N . VAL A 1 93 ? -11.844 14.164 16.125 1 96.56 93 VAL A N 1
ATOM 682 C CA . VAL A 1 93 ? -12.422 12.93 16.656 1 96.56 93 VAL A CA 1
ATOM 683 C C . VAL A 1 93 ? -11.875 12.672 18.062 1 96.56 93 VAL A C 1
ATOM 685 O O . VAL A 1 93 ? -10.82 13.195 18.438 1 96.56 93 VAL A O 1
ATOM 688 N N . SER A 1 94 ? -12.609 11.93 18.875 1 96.38 94 SER A N 1
ATOM 689 C CA . SER A 1 94 ? -12.219 11.633 20.25 1 96.38 94 SER A CA 1
ATOM 690 C C . SER A 1 94 ? -11.203 10.5 20.297 1 96.38 94 SER A C 1
ATOM 692 O O . SER A 1 94 ? -10.445 10.383 21.266 1 96.38 94 SER A O 1
ATOM 694 N N . GLY A 1 95 ? -11.047 9.727 19.344 1 96.25 95 GLY A N 1
ATOM 695 C CA . GLY A 1 95 ? -10.164 8.57 19.328 1 96.25 95 GLY A CA 1
ATOM 696 C C . GLY A 1 95 ? -8.852 8.836 18.609 1 96.25 95 GLY A C 1
ATOM 697 O O . GLY A 1 95 ? -8.617 9.938 18.109 1 96.25 95 GLY A O 1
ATOM 698 N N . ASP A 1 96 ? -8.008 7.82 18.625 1 97.31 96 ASP A N 1
ATOM 699 C CA . ASP A 1 96 ? -6.707 7.898 17.969 1 97.31 96 ASP A CA 1
ATOM 700 C C . ASP A 1 96 ? -6.855 7.848 16.453 1 97.31 96 ASP A C 1
ATOM 702 O O . ASP A 1 96 ? -7.746 7.172 15.93 1 97.31 96 ASP A O 1
ATOM 706 N N . VAL A 1 97 ? -6.059 8.594 15.852 1 97 97 VAL A N 1
ATOM 707 C CA . VAL A 1 97 ? -5.859 8.5 14.406 1 97 97 VAL A CA 1
ATOM 708 C C . VAL A 1 97 ? -4.387 8.227 14.102 1 97 97 VAL A C 1
ATOM 710 O O . VAL A 1 97 ? -3.51 8.969 14.547 1 97 97 VAL A O 1
ATOM 713 N N . VAL A 1 98 ? -4.133 7.234 13.359 1 96.19 98 VAL A N 1
ATOM 714 C CA . VAL A 1 98 ? -2.76 6.762 13.234 1 96.19 98 VAL A CA 1
ATOM 715 C C . VAL A 1 98 ? -2.092 7.434 12.031 1 96.19 98 VAL A C 1
ATOM 717 O O . VAL A 1 98 ? -0.865 7.559 11.992 1 96.19 98 VAL A O 1
ATOM 720 N N . LEU A 1 99 ? -2.875 7.805 11.062 1 97.19 99 LEU A N 1
ATOM 721 C CA . LEU A 1 99 ? -2.357 8.523 9.906 1 97.19 99 LEU A CA 1
ATOM 722 C C . LEU A 1 99 ? -3.49 9.18 9.117 1 97.19 99 LEU A C 1
ATOM 724 O O . LEU A 1 99 ? -4.656 8.82 9.289 1 97.19 99 LEU A O 1
ATOM 728 N N . VAL A 1 100 ? -3.137 10.18 8.32 1 98.12 100 VAL A N 1
ATOM 729 C CA . VAL A 1 100 ? -4.098 10.859 7.457 1 98.12 100 VAL A CA 1
ATOM 730 C C . VAL A 1 100 ? -3.438 11.227 6.129 1 98.12 100 VAL A C 1
ATOM 732 O O . VAL A 1 100 ? -2.215 11.367 6.059 1 98.12 100 VAL A O 1
ATOM 735 N N . ALA A 1 101 ? -4.223 11.25 5.121 1 98.12 101 ALA A N 1
ATOM 736 C CA . ALA A 1 101 ? -3.844 11.828 3.838 1 98.12 101 ALA A CA 1
ATOM 737 C C . ALA A 1 101 ? -4.562 13.156 3.604 1 98.12 101 ALA A C 1
ATOM 739 O O . ALA A 1 101 ? -5.797 13.211 3.625 1 98.12 101 ALA A O 1
ATOM 740 N N . VAL A 1 102 ? -3.814 14.219 3.428 1 97.62 102 VAL A N 1
ATOM 741 C CA . VAL A 1 102 ? -4.371 15.508 3.025 1 97.62 102 VAL A CA 1
ATOM 742 C C . VAL A 1 102 ? -4.715 15.477 1.537 1 97.62 102 VAL A C 1
ATOM 744 O O . VAL A 1 102 ? -3.854 15.203 0.7 1 97.62 102 VAL A O 1
ATOM 747 N N . THR A 1 103 ? -5.965 15.711 1.166 1 96.56 103 THR A N 1
ATOM 748 C CA . THR A 1 103 ? -6.418 15.609 -0.216 1 96.56 103 THR A CA 1
ATOM 749 C C . THR A 1 103 ? -6.816 16.969 -0.758 1 96.56 103 THR A C 1
ATOM 751 O O . THR A 1 103 ? -7.32 17.078 -1.879 1 96.56 103 THR A O 1
ATOM 754 N N . ALA A 1 104 ? -6.605 18.016 -0.006 1 89 104 ALA A N 1
ATOM 755 C CA . ALA A 1 104 ? -6.918 19.375 -0.452 1 89 104 ALA A CA 1
ATOM 756 C C . ALA A 1 104 ? -6.094 19.75 -1.679 1 89 104 ALA A C 1
ATOM 758 O O . ALA A 1 104 ? -4.879 19.547 -1.704 1 89 104 ALA A O 1
ATOM 759 N N . ASP A 1 105 ? -6.727 20.172 -2.709 1 77.69 105 ASP A N 1
ATOM 760 C CA . ASP A 1 105 ? -6 20.562 -3.914 1 77.69 105 ASP A CA 1
ATOM 761 C C . ASP A 1 105 ? -5.574 22.031 -3.85 1 77.69 105 ASP A C 1
ATOM 763 O O . ASP A 1 105 ? -5.988 22.766 -2.949 1 77.69 105 ASP A O 1
ATOM 767 N N . GLN A 1 106 ? -4.75 22.359 -4.734 1 76.25 106 GLN A N 1
ATOM 768 C CA . GLN A 1 106 ? -4.109 23.656 -4.742 1 76.25 106 GLN A CA 1
ATOM 769 C C . GLN A 1 106 ? -5.133 24.781 -4.934 1 76.25 106 GLN A C 1
ATOM 771 O O . GLN A 1 106 ? -4.902 25.922 -4.527 1 76.25 106 GLN A O 1
ATOM 776 N N . GLY A 1 107 ? -6.281 24.469 -5.461 1 81.88 107 GLY A N 1
ATOM 777 C CA . GLY A 1 107 ? -7.297 25.469 -5.699 1 81.88 107 GLY A CA 1
ATOM 778 C C . GLY A 1 107 ? -8.25 25.656 -4.531 1 81.88 107 GLY A C 1
ATOM 779 O O . GLY A 1 107 ? -9.078 26.562 -4.531 1 81.88 107 GLY A O 1
ATOM 780 N N . SER A 1 108 ? -8.039 24.922 -3.549 1 85.19 108 SER A N 1
ATOM 781 C CA . SER A 1 108 ? -8.945 24.984 -2.404 1 85.19 108 SER A CA 1
ATOM 782 C C . SER A 1 108 ? -8.648 26.188 -1.525 1 85.19 108 SER A C 1
ATOM 784 O O . SER A 1 108 ? -7.621 26.859 -1.695 1 85.19 108 SER A O 1
ATOM 786 N N . ALA A 1 109 ? -9.594 26.531 -0.616 1 86.06 109 ALA A N 1
ATOM 787 C CA . ALA A 1 109 ? -9.438 27.641 0.329 1 86.06 109 ALA A CA 1
ATOM 788 C C . ALA A 1 109 ? -8.219 27.422 1.221 1 86.06 109 ALA A C 1
ATOM 790 O O . ALA A 1 109 ? -7.59 28.391 1.654 1 86.06 109 ALA A O 1
ATOM 791 N N . VAL A 1 110 ? -7.832 26.156 1.362 1 89.62 110 VAL A N 1
ATOM 792 C CA . VAL A 1 110 ? -6.723 25.859 2.266 1 89.62 110 VAL A CA 1
ATOM 793 C C . VAL A 1 110 ? -5.453 25.594 1.457 1 89.62 110 VAL A C 1
ATOM 795 O O . VAL A 1 110 ? -4.398 25.312 2.025 1 89.62 110 VAL A O 1
ATOM 798 N N . GLY A 1 111 ? -5.523 25.734 0.219 1 90.75 111 GLY A N 1
ATOM 799 C CA . GLY A 1 111 ? -4.441 25.391 -0.687 1 90.75 111 GLY A CA 1
ATOM 800 C C . GLY A 1 111 ? -3.143 26.109 -0.364 1 90.75 111 GLY A C 1
ATOM 801 O O . GLY A 1 111 ? -2.066 25.5 -0.424 1 90.75 111 GLY A O 1
ATOM 802 N N . GLY A 1 112 ? -3.279 27.406 -0.07 1 90.38 112 GLY A N 1
ATOM 803 C CA . GLY A 1 112 ? -2.09 28.141 0.307 1 90.38 112 GLY A CA 1
ATOM 804 C C . GLY A 1 112 ? -1.397 27.578 1.534 1 90.38 112 GLY A C 1
ATOM 805 O O . GLY A 1 112 ? -0.17 27.469 1.56 1 90.38 112 GLY A O 1
ATOM 806 N N . PHE A 1 113 ? -2.215 27.281 2.475 1 92.31 113 PHE A N 1
ATOM 807 C CA . PHE A 1 113 ? -1.671 26.703 3.703 1 92.31 113 PHE A CA 1
ATOM 808 C C . PHE A 1 113 ? -1.054 25.344 3.441 1 92.31 113 PHE A C 1
ATOM 810 O O . PHE A 1 113 ? 0.002 25.016 3.99 1 92.31 113 PHE A O 1
ATOM 817 N N . VAL A 1 114 ? -1.611 24.547 2.654 1 93.19 114 VAL A N 1
ATOM 818 C CA . VAL A 1 114 ? -1.084 23.234 2.275 1 93.19 114 VAL A CA 1
ATOM 819 C C . VAL A 1 114 ? 0.303 23.406 1.658 1 93.19 114 VAL A C 1
ATOM 821 O O . VAL A 1 114 ? 1.248 22.703 2.051 1 93.19 114 VAL A O 1
ATOM 824 N N . ARG A 1 115 ? 0.397 24.359 0.775 1 93.12 115 ARG A N 1
ATOM 825 C CA . ARG A 1 115 ? 1.662 24.594 0.083 1 93.12 115 ARG A CA 1
ATOM 826 C C . ARG A 1 115 ? 2.762 24.984 1.065 1 93.12 115 ARG A C 1
ATOM 828 O O . ARG A 1 115 ? 3.893 24.5 0.96 1 93.12 115 ARG A O 1
ATOM 835 N N . ALA A 1 116 ? 2.436 25.812 1.986 1 94.25 116 ALA A N 1
ATOM 836 C CA . ALA A 1 116 ? 3.414 26.281 2.963 1 94.25 116 ALA A CA 1
ATOM 837 C C . ALA A 1 116 ? 3.936 25.125 3.814 1 94.25 116 ALA A C 1
ATOM 839 O O . ALA A 1 116 ? 5.145 25.016 4.035 1 94.25 116 ALA A O 1
ATOM 840 N N . VAL A 1 117 ? 3.055 24.297 4.238 1 95.25 117 VAL A N 1
ATOM 841 C CA . VAL A 1 117 ? 3.439 23.188 5.09 1 95.25 117 VAL A CA 1
ATOM 842 C C . VAL A 1 117 ? 4.227 22.156 4.277 1 95.25 117 VAL A C 1
ATOM 844 O O . VAL A 1 117 ? 5.23 21.625 4.746 1 95.25 117 VAL A O 1
ATOM 847 N N . MET A 1 118 ? 3.816 21.938 3.07 1 93.62 118 MET A N 1
ATOM 848 C CA . MET A 1 118 ? 4.477 20.984 2.189 1 93.62 118 MET A CA 1
ATOM 849 C C . MET A 1 118 ? 5.934 21.375 1.954 1 93.62 118 MET A C 1
ATOM 851 O O . MET A 1 118 ? 6.812 20.516 1.907 1 93.62 118 MET A O 1
ATOM 855 N N . TRP A 1 119 ? 6.133 22.609 1.801 1 93.94 119 TRP A N 1
ATOM 856 C CA . TRP A 1 119 ? 7.492 23.109 1.603 1 93.94 119 TRP A CA 1
ATOM 857 C C . TRP A 1 119 ? 8.375 22.766 2.799 1 93.94 119 TRP A C 1
ATOM 859 O O . TRP A 1 119 ? 9.5 22.297 2.633 1 93.94 119 TRP A O 1
ATOM 869 N N . LYS A 1 120 ? 7.891 22.969 3.943 1 96.12 120 LYS A N 1
ATOM 870 C CA . LYS A 1 120 ? 8.633 22.656 5.168 1 96.12 120 LYS A CA 1
ATOM 871 C C . LYS A 1 120 ? 8.867 21.156 5.305 1 96.12 120 LYS A C 1
ATOM 873 O O . LYS A 1 120 ? 9.953 20.734 5.707 1 96.12 120 LYS A O 1
ATOM 878 N N . VAL A 1 121 ? 7.871 20.406 4.973 1 96.56 121 VAL A N 1
ATOM 879 C CA . VAL A 1 121 ? 7.969 18.953 5.074 1 96.56 121 VAL A CA 1
ATOM 880 C C . VAL A 1 121 ? 8.992 18.422 4.07 1 96.56 121 VAL A C 1
ATOM 882 O O . VAL A 1 121 ? 9.805 17.562 4.398 1 96.56 121 VAL A O 1
ATOM 885 N N . GLU A 1 122 ? 8.969 18.953 2.9 1 95.06 122 GLU A N 1
ATOM 886 C CA . GLU A 1 122 ? 9.922 18.547 1.869 1 95.06 122 GLU A CA 1
ATOM 887 C C . GLU A 1 122 ? 11.359 18.844 2.299 1 95.06 122 GLU A C 1
ATOM 889 O O . GLU A 1 122 ? 12.266 18.047 2.025 1 95.06 122 GLU A O 1
ATOM 894 N N . ARG A 1 123 ? 11.562 19.922 2.934 1 93.94 123 ARG A N 1
ATOM 895 C CA . ARG A 1 123 ? 12.883 20.266 3.449 1 93.94 123 ARG A CA 1
ATOM 896 C C . ARG A 1 123 ? 13.336 19.281 4.512 1 93.94 123 ARG A C 1
ATOM 898 O O . ARG A 1 123 ? 14.5 18.859 4.531 1 93.94 123 ARG A O 1
ATOM 905 N N . LEU A 1 124 ? 12.414 18.938 5.328 1 94.19 124 LEU A N 1
ATOM 906 C CA . LEU A 1 124 ? 12.695 17.953 6.359 1 94.19 124 LEU A CA 1
ATOM 907 C C . LEU A 1 124 ? 13.086 16.609 5.734 1 94.19 124 LEU A C 1
ATOM 909 O O . LEU A 1 124 ? 14.055 15.977 6.164 1 94.19 124 LEU A O 1
ATOM 913 N N . MET A 1 125 ? 12.336 16.188 4.719 1 92.12 125 MET A N 1
ATOM 914 C CA . MET A 1 125 ? 12.578 14.898 4.066 1 92.12 125 MET A CA 1
ATOM 915 C C . MET A 1 125 ? 13.93 14.898 3.355 1 92.12 125 MET A C 1
ATOM 917 O O . MET A 1 125 ? 14.625 13.875 3.346 1 92.12 125 MET A O 1
ATOM 921 N N . ALA A 1 126 ? 14.266 15.953 2.73 1 89.19 126 ALA A N 1
ATOM 922 C CA . ALA A 1 126 ? 15.555 16.094 2.057 1 89.19 126 ALA A CA 1
ATOM 923 C C . ALA A 1 126 ? 16.703 15.969 3.047 1 89.19 126 ALA A C 1
ATOM 925 O O . ALA A 1 126 ? 17.75 15.383 2.729 1 89.19 126 ALA A O 1
ATOM 926 N N . ALA A 1 127 ? 16.5 16.438 4.172 1 84.5 127 ALA A N 1
ATOM 927 C CA . ALA A 1 127 ? 17.531 16.375 5.215 1 84.5 127 ALA A CA 1
ATOM 928 C C . ALA A 1 127 ? 17.672 14.961 5.758 1 84.5 127 ALA A C 1
ATOM 930 O O . ALA A 1 127 ? 18.766 14.555 6.16 1 84.5 127 ALA A O 1
ATOM 931 N N . ALA A 1 128 ? 16.594 14.266 5.684 1 79.25 128 ALA A N 1
ATOM 932 C CA . ALA A 1 128 ? 16.578 12.898 6.207 1 79.25 128 ALA A CA 1
ATOM 933 C C . ALA A 1 128 ? 17.234 11.93 5.23 1 79.25 128 ALA A C 1
ATOM 935 O O . ALA A 1 128 ? 17.672 10.844 5.617 1 79.25 128 ALA A O 1
ATOM 936 N N . GLN A 1 129 ? 17.203 12.047 3.896 1 70.81 129 GLN A N 1
ATOM 937 C CA . GLN A 1 129 ? 17.797 11.195 2.865 1 70.81 129 GLN A CA 1
ATOM 938 C C . GLN A 1 129 ? 19.312 11.336 2.844 1 70.81 129 GLN A C 1
ATOM 940 O O . GLN A 1 129 ? 20.016 10.43 2.381 1 70.81 129 GLN A O 1
ATOM 945 N N . VAL A 1 130 ? 19.906 12.383 3.123 1 56.34 130 VAL A N 1
ATOM 946 C CA . VAL A 1 130 ? 21.344 12.609 3.068 1 56.34 130 VAL A CA 1
ATOM 947 C C . VAL A 1 130 ? 22.016 11.852 4.207 1 56.34 130 VAL A C 1
ATOM 949 O O . VAL A 1 130 ? 21.703 12.055 5.379 1 56.34 130 VAL A O 1
ATOM 952 N N . GLU A 1 131 ? 22.297 10.508 3.848 1 52.78 131 GLU A N 1
ATOM 953 C CA . GLU A 1 131 ? 23.172 9.812 4.789 1 52.78 131 GLU A CA 1
ATOM 954 C C . GLU A 1 131 ? 24.359 10.688 5.195 1 52.78 131 GLU A C 1
ATOM 956 O O . GLU A 1 131 ? 24.906 11.422 4.371 1 52.78 131 GLU A O 1
ATOM 961 N N . PRO A 1 132 ? 24.562 10.844 6.449 1 46.44 132 PRO A N 1
ATOM 962 C CA . PRO A 1 132 ? 25.766 11.594 6.777 1 46.44 132 PRO A CA 1
ATOM 963 C C . PRO A 1 132 ? 26.969 11.195 5.91 1 46.44 132 PRO A C 1
ATOM 965 O O . PRO A 1 132 ? 27.875 12 5.691 1 46.44 132 PRO A O 1
ATOM 968 N N . GLY A 1 133 ? 26.938 9.961 5.453 1 43.16 133 GLY A N 1
ATOM 969 C CA . GLY A 1 133 ? 28.156 9.523 4.789 1 43.16 133 GLY A CA 1
ATOM 970 C C . GLY A 1 133 ? 28.297 10.07 3.385 1 43.16 133 GLY A C 1
ATOM 971 O O . GLY A 1 133 ? 29.359 9.914 2.756 1 43.16 133 GLY A O 1
ATOM 972 N N . GLU A 1 134 ? 27.234 10.297 2.734 1 44.25 134 GLU A N 1
ATOM 973 C CA . GLU A 1 134 ? 27.375 10.797 1.371 1 44.25 134 GLU A CA 1
ATOM 974 C C . GLU A 1 134 ? 27.906 12.227 1.363 1 44.25 134 GLU A C 1
ATOM 976 O O . GLU A 1 134 ? 28.469 12.68 0.362 1 44.25 134 GLU A O 1
ATOM 981 N N . PHE A 1 135 ? 27.672 12.93 2.322 1 38.91 135 PHE A N 1
ATOM 982 C CA . PHE A 1 135 ? 28.359 14.211 2.439 1 38.91 135 PHE A CA 1
ATOM 983 C C . PHE A 1 135 ? 29.875 14.016 2.529 1 38.91 135 PHE A C 1
ATOM 985 O O . PHE A 1 135 ? 30.641 14.836 2.023 1 38.91 135 PHE A O 1
ATOM 992 N N . LEU A 1 136 ? 30.188 12.969 3.242 1 37.78 136 LEU A N 1
ATOM 993 C CA . LEU A 1 136 ? 31.641 12.836 3.369 1 37.78 136 LEU A CA 1
ATOM 994 C C . LEU A 1 136 ? 32.281 12.477 2.027 1 37.78 136 LEU A C 1
ATOM 996 O O . LEU A 1 136 ? 33.375 12.93 1.718 1 37.78 136 LEU A O 1
ATOM 1000 N N . VAL A 1 137 ? 31.531 11.57 1.346 1 38.12 137 VAL A N 1
ATOM 1001 C CA . VAL A 1 137 ? 32.25 11.172 0.132 1 38.12 137 VAL A CA 1
ATOM 1002 C C . VAL A 1 137 ? 32.125 12.281 -0.916 1 38.12 137 VAL A C 1
ATOM 1004 O O . VAL A 1 137 ? 32.938 12.352 -1.845 1 38.12 137 VAL A O 1
ATOM 1007 N N . ALA A 1 138 ? 30.969 12.883 -0.767 1 37.53 138 ALA A N 1
ATOM 1008 C CA . ALA A 1 138 ? 30.766 13.898 -1.8 1 37.53 138 ALA A CA 1
ATOM 1009 C C . ALA A 1 138 ? 31.75 15.062 -1.619 1 37.53 138 ALA A C 1
ATOM 1011 O O . ALA A 1 138 ? 32.031 15.781 -2.572 1 37.53 138 ALA A O 1
ATOM 1012 N N . PHE A 1 139 ? 31.859 15.258 -0.26 1 37.78 139 PHE A N 1
ATOM 1013 C CA . PHE A 1 139 ? 32.844 16.328 -0.093 1 37.78 139 PHE A CA 1
ATOM 1014 C C . PHE A 1 139 ? 34.219 15.758 0.174 1 37.78 139 PHE A C 1
ATOM 1016 O O . PHE A 1 139 ? 35.156 16.484 0.526 1 37.78 139 PHE A O 1
ATOM 1023 N N . GLY A 1 140 ? 34.594 14.781 -0.717 1 38.66 140 GLY A N 1
ATOM 1024 C CA . GLY A 1 140 ? 35.969 14.312 -0.868 1 38.66 140 GLY A CA 1
ATOM 1025 C C . GLY A 1 140 ? 36.781 14.375 0.42 1 38.66 140 GLY A C 1
ATOM 1026 O O . GLY A 1 140 ? 38 14.281 0.399 1 38.66 140 GLY A O 1
ATOM 1027 N N . PHE A 1 141 ? 36.156 14.523 1.607 1 31.02 141 PHE A N 1
ATOM 1028 C CA . PHE A 1 141 ? 37.125 14.57 2.672 1 31.02 141 PHE A CA 1
ATOM 1029 C C . PHE A 1 141 ? 37.438 13.172 3.189 1 31.02 141 PHE A C 1
ATOM 1031 O O . PHE A 1 141 ? 36.594 12.289 3.146 1 31.02 141 PHE A O 1
ATOM 1038 N N . MET B 1 1 ? -18.016 5.227 7.289 1 25.25 1 MET B N 1
ATOM 1039 C CA . MET B 1 1 ? -16.672 4.68 7.246 1 25.25 1 MET B CA 1
ATOM 1040 C C . MET B 1 1 ? -16.656 3.311 6.574 1 25.25 1 MET B C 1
ATOM 1042 O O . MET B 1 1 ? -17.266 2.365 7.07 1 25.25 1 MET B O 1
ATOM 1046 N N . SER B 1 2 ? -16.75 3.168 5.332 1 31.78 2 SER B N 1
ATOM 1047 C CA . SER B 1 2 ? -17.094 1.863 4.785 1 31.78 2 SER B CA 1
ATOM 1048 C C . SER B 1 2 ? -16.156 0.775 5.293 1 31.78 2 SER B C 1
ATOM 1050 O O . SER B 1 2 ? -14.969 0.78 4.977 1 31.78 2 SER B O 1
ATOM 1052 N N . ASN B 1 3 ? -16.297 0.464 6.551 1 38.28 3 ASN B N 1
ATOM 1053 C CA . ASN B 1 3 ? -15.812 -0.745 7.207 1 38.28 3 ASN B CA 1
ATOM 1054 C C . ASN B 1 3 ? -15.891 -1.955 6.281 1 38.28 3 ASN B C 1
ATOM 1056 O O . ASN B 1 3 ? -16.688 -2.861 6.504 1 38.28 3 ASN B O 1
ATOM 1060 N N . GLN B 1 4 ? -16.062 -1.799 5.023 1 39.97 4 GLN B N 1
ATOM 1061 C CA . GLN B 1 4 ? -16.328 -3.051 4.32 1 39.97 4 GLN B CA 1
ATOM 1062 C C . GLN B 1 4 ? -15.242 -4.082 4.609 1 39.97 4 GLN B C 1
ATOM 1064 O O . GLN B 1 4 ? -14.047 -3.795 4.465 1 39.97 4 GLN B O 1
ATOM 1069 N N . PRO B 1 5 ? -15.523 -4.992 5.484 1 41.25 5 PRO B N 1
ATOM 1070 C CA . PRO B 1 5 ? -14.594 -6.074 5.805 1 41.25 5 PRO B CA 1
ATOM 1071 C C . PRO B 1 5 ? -13.758 -6.508 4.602 1 41.25 5 PRO B C 1
ATOM 1073 O O . PRO B 1 5 ? -14.219 -6.418 3.461 1 41.25 5 PRO B O 1
ATOM 1076 N N . ILE B 1 6 ? -12.414 -6.16 4.617 1 50.91 6 ILE B N 1
ATOM 1077 C CA . ILE B 1 6 ? -11.594 -6.805 3.596 1 50.91 6 ILE B CA 1
ATOM 1078 C C . ILE B 1 6 ? -12.227 -8.133 3.184 1 50.91 6 ILE B C 1
ATOM 1080 O O . ILE B 1 6 ? -12.508 -8.977 4.031 1 50.91 6 ILE B O 1
ATOM 1084 N N . PRO B 1 7 ? -12.984 -8.094 2.115 1 52.81 7 PRO B N 1
ATOM 1085 C CA . PRO B 1 7 ? -13.641 -9.32 1.668 1 52.81 7 PRO B CA 1
ATOM 1086 C C . PRO B 1 7 ? -12.805 -10.57 1.947 1 52.81 7 PRO B C 1
ATOM 1088 O O . PRO B 1 7 ? -11.617 -10.469 2.244 1 52.81 7 PRO B O 1
ATOM 1091 N N . ASN B 1 8 ? -13.367 -11.844 1.866 1 66.19 8 ASN B N 1
ATOM 1092 C CA . ASN B 1 8 ? -12.938 -13.234 1.83 1 66.19 8 ASN B CA 1
ATOM 1093 C C . ASN B 1 8 ? -11.641 -13.398 1.04 1 66.19 8 ASN B C 1
ATOM 1095 O O . ASN B 1 8 ? -11.406 -12.68 0.065 1 66.19 8 ASN B O 1
ATOM 1099 N N . LYS B 1 9 ? -10.508 -13.695 1.795 1 85.25 9 LYS B N 1
ATOM 1100 C CA . LYS B 1 9 ? -9.25 -14.102 1.167 1 85.25 9 LYS B CA 1
ATOM 1101 C C . LYS B 1 9 ? -9.477 -15.195 0.135 1 85.25 9 LYS B C 1
ATOM 1103 O O . LYS B 1 9 ? -9.711 -16.359 0.493 1 85.25 9 LYS B O 1
ATOM 1108 N N . PRO B 1 10 ? -9.578 -14.828 -1.122 1 93.19 10 PRO B N 1
ATOM 1109 C CA . PRO B 1 10 ? -9.727 -15.891 -2.127 1 93.19 10 PRO B CA 1
ATOM 1110 C C . PRO B 1 10 ? -8.578 -16.891 -2.102 1 93.19 10 PRO B C 1
ATOM 1112 O O . PRO B 1 10 ? -7.449 -16.547 -2.471 1 93.19 10 PRO B O 1
ATOM 1115 N N . THR B 1 11 ? -8.891 -18.125 -1.738 1 95.44 11 THR B N 1
ATOM 1116 C CA . THR B 1 11 ? -7.871 -19.141 -1.562 1 95.44 11 THR B CA 1
ATOM 1117 C C . THR B 1 11 ? -7.953 -20.188 -2.674 1 95.44 11 THR B C 1
ATOM 1119 O O . THR B 1 11 ? -9.023 -20.734 -2.939 1 95.44 11 THR B O 1
ATOM 1122 N N . ALA B 1 12 ? -6.805 -20.422 -3.23 1 97.69 12 ALA B N 1
ATOM 1123 C CA . ALA B 1 12 ? -6.754 -21.344 -4.359 1 97.69 12 ALA B CA 1
ATOM 1124 C C . ALA B 1 12 ? -6.941 -22.797 -3.902 1 97.69 12 ALA B C 1
ATOM 1126 O O . ALA B 1 12 ? -6.422 -23.188 -2.857 1 97.69 12 ALA B O 1
ATOM 1127 N N . SER B 1 13 ? -7.68 -23.547 -4.703 1 96.81 13 SER B N 1
ATOM 1128 C CA . SER B 1 13 ? -7.7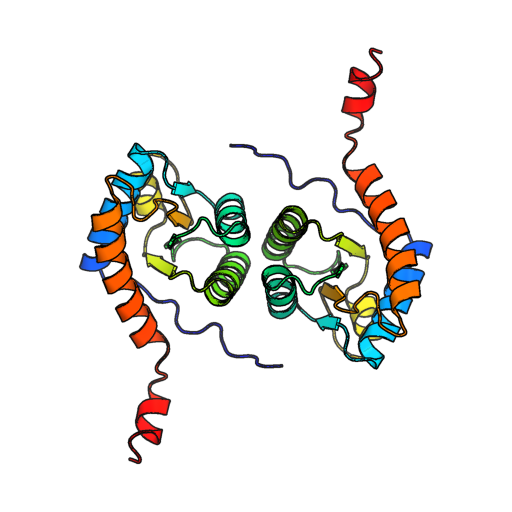3 -25 -4.539 1 96.81 13 SER B CA 1
ATOM 1129 C C . SER B 1 13 ? -6.371 -25.641 -4.805 1 96.81 13 SER B C 1
ATOM 1131 O O . SER B 1 13 ? -5.465 -24.984 -5.32 1 96.81 13 SER B O 1
ATOM 1133 N N . PRO B 1 14 ? -6.254 -26.922 -4.488 1 97.5 14 PRO B N 1
ATOM 1134 C CA . PRO B 1 14 ? -4.988 -27.594 -4.781 1 97.5 14 PRO B CA 1
ATOM 1135 C C . PRO B 1 14 ? -4.648 -27.594 -6.27 1 97.5 14 PRO B C 1
ATOM 1137 O O . PRO B 1 14 ? -3.492 -27.375 -6.641 1 97.5 14 PRO B O 1
ATOM 1140 N N . THR B 1 15 ? -5.648 -27.812 -7.117 1 97.56 15 THR B N 1
ATOM 1141 C CA . THR B 1 15 ? -5.422 -27.844 -8.562 1 97.56 15 THR B CA 1
ATOM 1142 C C . THR B 1 15 ? -5.02 -26.453 -9.07 1 97.56 15 THR B C 1
ATOM 1144 O O . THR B 1 15 ? -4.07 -26.328 -9.844 1 97.56 15 THR B O 1
ATOM 1147 N N . LEU B 1 16 ? -5.723 -25.469 -8.602 1 97.88 16 LEU B N 1
ATOM 1148 C CA . LEU B 1 16 ? -5.395 -24.109 -9.016 1 97.88 16 LEU B CA 1
ATOM 1149 C C . LEU B 1 16 ? -4.031 -23.688 -8.477 1 97.88 16 LEU B C 1
ATOM 1151 O O . LEU B 1 16 ? -3.275 -22.984 -9.164 1 97.88 16 LEU B O 1
ATOM 1155 N N . THR B 1 17 ? -3.727 -24.125 -7.328 1 98.56 17 THR B N 1
ATOM 1156 C CA . THR B 1 17 ? -2.428 -23.828 -6.73 1 98.56 17 THR B CA 1
ATOM 1157 C C . THR B 1 17 ? -1.297 -24.359 -7.609 1 98.56 17 THR B C 1
ATOM 1159 O O . THR B 1 17 ? -0.3 -23.672 -7.828 1 98.56 17 THR B O 1
ATOM 1162 N N . HIS B 1 18 ? -1.488 -25.547 -8.062 1 98.31 18 HIS B N 1
ATOM 1163 C CA . HIS B 1 18 ? -0.491 -26.141 -8.945 1 98.31 18 HIS B CA 1
ATOM 1164 C C . HIS B 1 18 ? -0.288 -25.281 -10.195 1 98.31 18 HIS B C 1
ATOM 1166 O O . HIS B 1 18 ? 0.849 -25 -10.578 1 98.31 18 HIS B O 1
ATOM 1172 N N . ASP B 1 19 ? -1.358 -24.828 -10.844 1 98.12 19 ASP B N 1
ATOM 1173 C CA . ASP B 1 19 ? -1.287 -23.969 -12.023 1 98.12 19 ASP B CA 1
ATOM 1174 C C . ASP B 1 19 ? -0.578 -22.656 -11.711 1 98.12 19 ASP B C 1
ATOM 1176 O O . ASP B 1 19 ? 0.247 -22.188 -12.5 1 98.12 19 ASP B O 1
ATOM 1180 N N . ILE B 1 20 ? -0.889 -22.078 -10.586 1 98.38 20 ILE B N 1
ATOM 1181 C CA . ILE B 1 20 ? -0.333 -20.797 -10.172 1 98.38 20 ILE B CA 1
ATOM 1182 C C . ILE B 1 20 ? 1.171 -20.938 -9.953 1 98.38 20 ILE B C 1
ATOM 1184 O O . ILE B 1 20 ? 1.954 -20.109 -10.43 1 98.38 20 ILE B O 1
ATOM 1188 N N . LEU B 1 21 ? 1.54 -22.016 -9.25 1 98.62 21 LEU B N 1
ATOM 1189 C CA . LEU B 1 21 ? 2.955 -22.219 -8.961 1 98.62 21 LEU B CA 1
ATOM 1190 C C . LEU B 1 21 ? 3.738 -22.484 -10.242 1 98.62 21 LEU B C 1
ATOM 1192 O O . LEU B 1 21 ? 4.887 -22.062 -10.375 1 98.62 21 LEU B O 1
ATOM 1196 N N . HIS B 1 22 ? 3.092 -23.156 -11.172 1 97.88 22 HIS B N 1
ATOM 1197 C CA . HIS B 1 22 ? 3.711 -23.375 -12.469 1 97.88 22 HIS B CA 1
ATOM 1198 C C . HIS B 1 22 ? 3.912 -22.047 -13.211 1 97.88 22 HIS B C 1
ATOM 1200 O O . HIS B 1 22 ? 4.984 -21.797 -13.766 1 97.88 22 HIS B O 1
ATOM 1206 N N . LEU B 1 23 ? 2.969 -21.219 -13.195 1 97.06 23 LEU B N 1
ATOM 1207 C CA . LEU B 1 23 ? 3.064 -19.906 -13.805 1 97.06 23 LEU B CA 1
ATOM 1208 C C . LEU B 1 23 ? 4.191 -19.094 -13.172 1 97.06 23 LEU B C 1
ATOM 1210 O O . LEU B 1 23 ? 5.004 -18.484 -13.883 1 97.06 23 LEU B O 1
ATOM 1214 N N . VAL B 1 24 ? 4.227 -19.078 -11.828 1 97.94 24 VAL B N 1
ATOM 1215 C CA . VAL B 1 24 ? 5.234 -18.328 -11.086 1 97.94 24 VAL B CA 1
ATOM 1216 C C . VAL B 1 24 ? 6.629 -18.797 -11.492 1 97.94 24 VAL B C 1
ATOM 1218 O O . VAL B 1 24 ? 7.527 -17.984 -11.719 1 97.94 24 VAL B O 1
ATOM 1221 N N . SER B 1 25 ? 6.727 -20.109 -11.602 1 97.56 25 SER B N 1
ATOM 1222 C CA . SER B 1 25 ? 8.016 -20.688 -11.984 1 97.56 25 SER B CA 1
ATOM 1223 C C . SER B 1 25 ? 8.438 -20.203 -13.367 1 97.56 25 SER B C 1
ATOM 1225 O O . SER B 1 25 ? 9.586 -19.812 -13.562 1 97.56 25 SER B O 1
ATOM 1227 N N . ARG B 1 26 ? 7.605 -20.203 -14.281 1 95.31 26 ARG B N 1
ATOM 1228 C CA . ARG B 1 26 ? 7.898 -19.766 -15.641 1 95.31 26 ARG B CA 1
ATOM 1229 C C . ARG B 1 26 ? 8.242 -18.281 -15.672 1 95.31 26 ARG B C 1
ATOM 1231 O O . ARG B 1 26 ? 9.18 -17.859 -16.359 1 95.31 26 ARG B O 1
ATOM 1238 N N . CYS B 1 27 ? 7.484 -17.484 -14.961 1 96.06 27 CYS B N 1
ATOM 1239 C CA . CYS B 1 27 ? 7.727 -16.047 -14.922 1 96.06 27 CYS B CA 1
ATOM 1240 C C . CYS B 1 27 ? 9.062 -15.734 -14.258 1 96.06 27 CYS B C 1
ATOM 1242 O O . CYS B 1 27 ? 9.75 -14.789 -14.648 1 96.06 27 CYS B O 1
ATOM 1244 N N . SER B 1 28 ? 9.352 -16.531 -13.211 1 95.38 28 SER B N 1
ATOM 1245 C CA . SER B 1 28 ? 10.641 -16.375 -12.531 1 95.38 28 SER B CA 1
ATOM 1246 C C . SER B 1 28 ? 11.805 -16.594 -13.492 1 95.38 28 SER B C 1
ATOM 1248 O O . SER B 1 28 ? 12.766 -15.828 -13.5 1 95.38 28 SER B O 1
ATOM 1250 N N . LEU B 1 29 ? 11.703 -17.562 -14.367 1 92.62 29 LEU B N 1
ATOM 1251 C CA . LEU B 1 29 ? 12.734 -17.906 -15.344 1 92.62 29 LEU B CA 1
ATOM 1252 C C . LEU B 1 29 ? 12.914 -16.781 -16.359 1 92.62 29 LEU B C 1
ATOM 1254 O O . LEU B 1 29 ? 14.031 -16.516 -16.812 1 92.62 29 LEU B O 1
ATOM 1258 N N . HIS B 1 30 ? 11.898 -16.047 -16.609 1 91.94 30 HIS B N 1
ATOM 1259 C CA . HIS B 1 30 ? 11.938 -15.008 -17.641 1 91.94 30 HIS B CA 1
ATOM 1260 C C . HIS B 1 30 ? 12.039 -13.617 -17.016 1 91.94 30 HIS B C 1
ATOM 1262 O O . HIS B 1 30 ? 11.844 -12.609 -17.703 1 91.94 30 HIS B O 1
ATOM 1268 N N . LYS B 1 31 ? 12.195 -13.484 -15.68 1 92.56 31 LYS B N 1
ATOM 1269 C CA . LYS B 1 31 ? 12.367 -12.242 -14.938 1 92.56 31 LYS B CA 1
ATOM 1270 C C . LYS B 1 31 ? 11.125 -11.359 -15.047 1 92.56 31 LYS B C 1
ATOM 1272 O O . LYS B 1 31 ? 11.227 -10.148 -15.25 1 92.56 31 LYS B O 1
ATOM 1277 N N . GLN B 1 32 ? 10.023 -12 -15.055 1 95.19 32 GLN B N 1
ATOM 1278 C CA . GLN B 1 32 ? 8.742 -11.312 -15.164 1 95.19 32 GLN B CA 1
ATOM 1279 C C . GLN B 1 32 ? 7.945 -11.414 -13.867 1 95.19 32 GLN B C 1
ATOM 128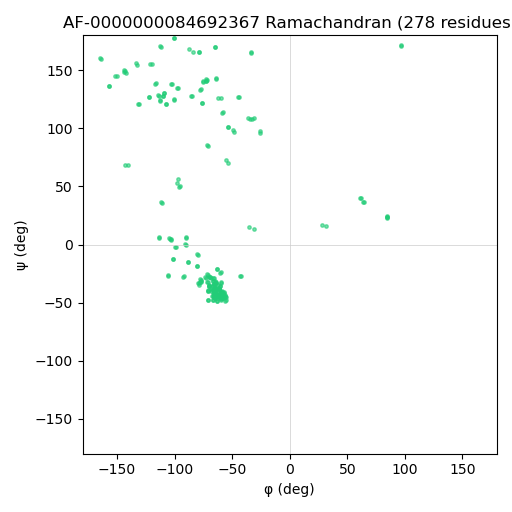1 O O . GLN B 1 32 ? 6.738 -11.648 -13.891 1 95.19 32 GLN B O 1
ATOM 1286 N N . LEU B 1 33 ? 8.656 -11.375 -12.742 1 95.31 33 LEU B N 1
ATOM 1287 C CA . LEU B 1 33 ? 8.008 -11.367 -11.43 1 95.31 33 LEU B CA 1
ATOM 1288 C C . LEU B 1 33 ? 8.75 -10.453 -10.461 1 95.31 33 LEU B C 1
ATOM 1290 O O . LEU B 1 33 ? 9.961 -10.266 -10.586 1 95.31 33 LEU B O 1
ATOM 1294 N N . HIS B 1 34 ? 8.023 -9.844 -9.57 1 96.56 34 HIS B N 1
ATOM 1295 C CA . HIS B 1 34 ? 8.57 -9.141 -8.414 1 96.56 34 HIS B CA 1
ATOM 1296 C C . HIS B 1 34 ? 8.258 -9.883 -7.121 1 96.56 34 HIS B C 1
ATOM 1298 O O . HIS B 1 34 ? 7.117 -10.32 -6.91 1 96.56 34 HIS B O 1
ATOM 1304 N N . LYS B 1 35 ? 9.242 -10.102 -6.402 1 96.69 35 LYS B N 1
ATOM 1305 C CA . LYS B 1 35 ? 9.086 -10.875 -5.168 1 96.69 35 LYS B CA 1
ATOM 1306 C C . LYS B 1 35 ? 9.094 -9.961 -3.947 1 96.69 35 LYS B C 1
ATOM 1308 O O . LYS B 1 35 ? 9.859 -8.992 -3.891 1 96.69 35 LYS B O 1
ATOM 1313 N N . GLY B 1 36 ? 8.172 -10.25 -2.969 1 94.5 36 GLY B N 1
ATOM 1314 C CA . GLY B 1 36 ? 8.172 -9.539 -1.701 1 94.5 36 GLY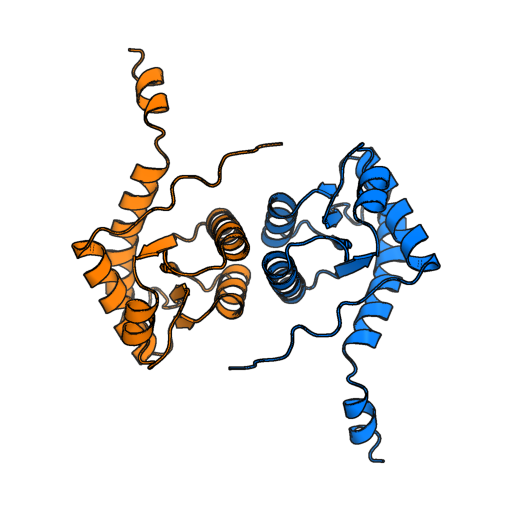 B CA 1
ATOM 1315 C C . GLY B 1 36 ? 7.191 -8.391 -1.664 1 94.5 36 GLY B C 1
ATOM 1316 O O . GLY B 1 36 ? 6.676 -7.969 -2.703 1 94.5 36 GLY B O 1
ATOM 1317 N N . THR B 1 37 ? 7.051 -7.844 -0.436 1 93 37 THR B N 1
ATOM 1318 C CA . THR B 1 37 ? 6.02 -6.848 -0.175 1 93 37 THR B CA 1
ATOM 1319 C C . THR B 1 37 ? 6.363 -5.523 -0.855 1 93 37 THR B C 1
ATOM 1321 O O . THR B 1 37 ? 5.516 -4.922 -1.52 1 93 37 THR B O 1
ATOM 1324 N N . THR B 1 38 ? 7.594 -5.027 -0.714 1 91.69 38 THR B N 1
ATOM 1325 C CA . THR B 1 38 ? 8.016 -3.748 -1.266 1 91.69 38 THR B CA 1
ATOM 1326 C C . THR B 1 38 ? 7.941 -3.762 -2.789 1 91.69 38 THR B C 1
ATOM 1328 O O . THR B 1 38 ? 7.324 -2.879 -3.393 1 91.69 38 THR B O 1
ATOM 1331 N N . ASP B 1 39 ? 8.477 -4.77 -3.395 1 95.12 39 ASP B N 1
ATOM 1332 C CA . ASP B 1 39 ? 8.531 -4.828 -4.852 1 95.12 39 ASP B CA 1
ATOM 1333 C C . ASP B 1 39 ? 7.145 -5.039 -5.449 1 95.12 39 ASP B C 1
ATOM 1335 O O . ASP B 1 39 ? 6.828 -4.488 -6.508 1 95.12 39 ASP B O 1
ATOM 1339 N N . THR B 1 40 ? 6.355 -5.785 -4.781 1 96.12 40 THR B N 1
ATOM 1340 C CA . THR B 1 40 ? 4.977 -5.953 -5.223 1 96.12 40 THR B CA 1
ATOM 1341 C C . THR B 1 40 ? 4.215 -4.633 -5.133 1 96.12 40 THR B C 1
ATOM 1343 O O . THR B 1 40 ? 3.504 -4.254 -6.066 1 96.12 40 THR B O 1
ATOM 1346 N N . THR B 1 41 ? 4.375 -3.912 -4.02 1 94.19 41 THR B N 1
ATOM 1347 C CA . THR B 1 41 ? 3.754 -2.605 -3.852 1 94.19 41 THR B CA 1
ATOM 1348 C C . THR B 1 41 ? 4.168 -1.66 -4.977 1 94.19 41 THR B C 1
ATOM 1350 O O . THR B 1 41 ? 3.33 -0.969 -5.555 1 94.19 41 THR B O 1
ATOM 1353 N N . ARG B 1 42 ? 5.422 -1.699 -5.344 1 94.31 42 ARG B N 1
ATOM 1354 C CA . ARG B 1 42 ? 5.926 -0.854 -6.422 1 94.31 42 ARG B CA 1
ATOM 1355 C C . ARG B 1 42 ? 5.289 -1.23 -7.758 1 94.31 42 ARG B C 1
ATOM 1357 O O . ARG B 1 42 ? 4.895 -0.356 -8.531 1 94.31 42 ARG B O 1
ATOM 1364 N N . SER B 1 43 ? 5.234 -2.477 -8.023 1 96.31 43 SER B N 1
ATOM 1365 C CA . SER B 1 43 ? 4.66 -2.949 -9.281 1 96.31 43 SER B CA 1
ATOM 1366 C C . SER B 1 43 ? 3.197 -2.541 -9.406 1 96.31 43 SER B C 1
ATOM 1368 O O . SER B 1 43 ? 2.738 -2.184 -10.492 1 96.31 43 SER B O 1
ATOM 1370 N N . LEU B 1 44 ? 2.484 -2.582 -8.328 1 96.12 44 LEU B N 1
ATOM 1371 C CA . LEU B 1 44 ? 1.09 -2.158 -8.32 1 96.12 44 LEU B CA 1
ATOM 1372 C C . LEU B 1 44 ? 0.977 -0.657 -8.57 1 96.12 44 LEU B C 1
ATOM 1374 O O . LEU B 1 44 ? 0.177 -0.219 -9.398 1 96.12 44 LEU B O 1
ATOM 1378 N N . ALA B 1 45 ? 1.775 0.051 -7.848 1 93.5 45 ALA B N 1
ATOM 1379 C CA . ALA B 1 45 ? 1.761 1.506 -7.98 1 93.5 45 ALA B CA 1
ATOM 1380 C C . ALA B 1 45 ? 2.1 1.931 -9.406 1 93.5 45 ALA B C 1
ATOM 1382 O O . ALA B 1 45 ? 1.53 2.893 -9.922 1 93.5 45 ALA B O 1
ATOM 1383 N N . ARG B 1 46 ? 2.926 1.188 -10.047 1 93.75 46 ARG B N 1
ATOM 1384 C CA . ARG B 1 46 ? 3.404 1.53 -11.383 1 93.75 46 ARG B CA 1
ATOM 1385 C C . ARG B 1 46 ? 2.479 0.97 -12.453 1 93.75 46 ARG B C 1
ATOM 1387 O O . ARG B 1 46 ? 2.623 1.293 -13.641 1 93.75 46 ARG B O 1
ATOM 1394 N N . GLY B 1 47 ? 1.654 0.091 -12.102 1 93.81 47 GLY B N 1
ATOM 1395 C CA . GLY B 1 47 ? 0.713 -0.481 -13.055 1 93.81 47 GLY B CA 1
ATOM 1396 C C . GLY B 1 47 ? 1.298 -1.626 -13.859 1 93.81 47 GLY B C 1
ATOM 1397 O O . GLY B 1 47 ? 0.825 -1.925 -14.953 1 93.81 47 GLY B O 1
ATOM 1398 N N . THR B 1 48 ? 2.334 -2.252 -13.305 1 95.19 48 THR B N 1
ATOM 1399 C CA . THR B 1 48 ? 2.988 -3.309 -14.062 1 95.19 48 THR B CA 1
ATOM 1400 C C . THR B 1 48 ? 2.541 -4.684 -13.578 1 95.19 48 THR B C 1
ATOM 1402 O O . THR B 1 48 ? 2.783 -5.695 -14.242 1 95.19 48 THR B O 1
ATOM 1405 N N . ALA B 1 49 ? 1.876 -4.785 -12.461 1 96.5 49 ALA B N 1
ATOM 1406 C CA . ALA B 1 49 ? 1.432 -6.059 -11.906 1 96.5 49 ALA B CA 1
ATOM 1407 C C . ALA B 1 49 ? 0.194 -6.574 -12.633 1 96.5 49 ALA B C 1
ATOM 1409 O O . ALA B 1 49 ? -0.754 -5.82 -12.867 1 96.5 49 ALA B O 1
ATOM 1410 N N . GLN B 1 50 ? 0.182 -7.883 -13.016 1 95.75 50 GLN B N 1
ATOM 1411 C CA . GLN B 1 50 ? -0.958 -8.516 -13.672 1 95.75 50 GLN B CA 1
ATOM 1412 C C . GLN B 1 50 ? -1.704 -9.438 -12.719 1 95.75 50 GLN B C 1
ATOM 1414 O O . GLN B 1 50 ? -2.906 -9.664 -12.875 1 95.75 50 GLN B O 1
ATOM 1419 N N . LEU B 1 51 ? -1.021 -9.938 -11.781 1 96.81 51 LEU B N 1
ATOM 1420 C CA . LEU B 1 51 ? -1.52 -10.875 -10.781 1 96.81 51 LEU B CA 1
ATOM 1421 C C . LEU B 1 51 ? -0.662 -10.836 -9.516 1 96.81 51 LEU B C 1
ATOM 1423 O O . LEU B 1 51 ? 0.568 -10.797 -9.602 1 96.81 51 LEU B O 1
ATOM 1427 N N . VAL B 1 52 ? -1.332 -10.828 -8.367 1 97.81 52 VAL B N 1
ATOM 1428 C CA . VAL B 1 52 ? -0.608 -10.906 -7.102 1 97.81 52 VAL B CA 1
ATOM 1429 C C . VAL B 1 52 ? -0.937 -12.227 -6.406 1 97.81 52 VAL B C 1
ATOM 1431 O O . VAL B 1 52 ? -2.105 -12.609 -6.301 1 97.81 52 VAL B O 1
ATOM 1434 N N . VAL B 1 53 ? 0.111 -12.969 -6.012 1 98.25 53 VAL B N 1
ATOM 1435 C CA . VAL B 1 53 ? -0.028 -14.227 -5.293 1 98.25 53 VAL B CA 1
ATOM 1436 C C . VAL B 1 53 ? 0.507 -14.07 -3.869 1 98.25 53 VAL B C 1
ATOM 1438 O O . VAL B 1 53 ? 1.652 -13.664 -3.672 1 98.25 53 VAL B O 1
ATOM 1441 N N . LEU B 1 54 ? -0.329 -14.375 -2.891 1 97.19 54 LEU B N 1
ATOM 1442 C CA . LEU B 1 54 ? 0.041 -14.227 -1.487 1 97.19 54 LEU B CA 1
ATOM 1443 C C . LEU B 1 54 ? 0.037 -15.57 -0.777 1 97.19 54 LEU B C 1
ATOM 1445 O O . LEU B 1 54 ? -0.846 -16.406 -1.013 1 97.19 54 LEU B O 1
ATOM 1449 N N . ALA B 1 55 ? 1.035 -15.742 0.036 1 97 55 ALA B N 1
ATOM 1450 C CA . ALA B 1 55 ? 1.069 -16.953 0.86 1 97 55 ALA B CA 1
ATOM 1451 C C . ALA B 1 55 ? 0.265 -16.766 2.143 1 97 55 ALA B C 1
ATOM 1453 O O . ALA B 1 55 ? 0.488 -15.805 2.887 1 97 55 ALA B O 1
ATOM 1454 N N . ALA B 1 56 ? -0.657 -17.656 2.469 1 94.62 56 ALA B N 1
ATOM 1455 C CA . ALA B 1 56 ? -1.561 -17.562 3.613 1 94.62 56 ALA B CA 1
ATOM 1456 C C . ALA B 1 56 ? -0.811 -17.797 4.922 1 94.62 56 ALA B C 1
ATOM 1458 O O . ALA B 1 56 ? -1.23 -17.312 5.977 1 94.62 56 ALA B O 1
ATOM 1459 N N . ASP B 1 57 ? 0.267 -18.5 4.902 1 95.31 57 ASP B N 1
ATOM 1460 C CA . ASP B 1 57 ? 1.008 -18.828 6.117 1 95.31 57 ASP B CA 1
ATOM 1461 C C . ASP B 1 57 ? 2.057 -17.766 6.422 1 95.31 57 ASP B C 1
ATOM 1463 O O . ASP B 1 57 ? 2.887 -17.938 7.32 1 95.31 57 ASP B O 1
ATOM 1467 N N . ALA B 1 58 ? 2.021 -16.641 5.59 1 92.31 58 ALA B N 1
ATOM 1468 C CA . ALA B 1 58 ? 2.912 -15.516 5.887 1 92.31 58 ALA B CA 1
ATOM 1469 C C . ALA B 1 58 ? 2.404 -14.719 7.082 1 92.31 58 ALA B C 1
ATOM 1471 O O . ALA B 1 58 ? 1.195 -14.539 7.25 1 92.31 58 ALA B O 1
ATOM 1472 N N . GLN B 1 59 ? 3.18 -14.172 8.062 1 82.69 59 GLN B N 1
ATOM 1473 C CA . GLN B 1 59 ? 2.834 -13.477 9.297 1 82.69 59 GLN B CA 1
ATOM 1474 C C . GLN B 1 59 ? 2.902 -11.961 9.109 1 82.69 59 GLN B C 1
ATOM 1476 O O . GLN B 1 59 ? 3.633 -11.273 9.82 1 82.69 59 GLN B O 1
ATOM 1481 N N . ALA B 1 60 ? 2.271 -11.398 8.172 1 79.94 60 ALA B N 1
ATOM 1482 C CA . ALA B 1 60 ? 2.203 -9.953 7.977 1 79.94 60 ALA B CA 1
ATOM 1483 C C . ALA B 1 60 ? 0.809 -9.531 7.527 1 79.94 60 ALA B C 1
ATOM 1485 O O . ALA B 1 60 ? 0.641 -8.992 6.43 1 79.94 60 ALA B O 1
ATOM 1486 N N . PRO B 1 61 ? -0.107 -9.656 8.406 1 80.25 61 PRO B N 1
ATOM 1487 C CA . PRO B 1 61 ? -1.5 -9.43 8.016 1 80.25 61 PRO B CA 1
ATOM 1488 C C . PRO B 1 61 ? -1.768 -7.984 7.602 1 80.25 61 PRO B C 1
ATOM 1490 O O . PRO B 1 61 ? -2.527 -7.738 6.66 1 80.25 61 PRO B O 1
ATOM 1493 N N . ASP B 1 62 ? -1.153 -7.105 8.25 1 83.06 62 ASP B N 1
ATOM 1494 C CA . ASP B 1 62 ? -1.436 -5.707 7.938 1 83.06 62 ASP B CA 1
ATOM 1495 C C . ASP B 1 62 ? -0.975 -5.352 6.527 1 83.06 62 ASP B C 1
ATOM 1497 O O . ASP B 1 62 ? -1.71 -4.715 5.77 1 83.06 62 ASP B O 1
ATOM 1501 N N . ALA B 1 63 ? 0.198 -5.816 6.227 1 85.56 63 ALA B N 1
ATOM 1502 C CA . ALA B 1 63 ? 0.721 -5.555 4.891 1 85.56 63 ALA B CA 1
ATOM 1503 C C . ALA B 1 63 ? -0.126 -6.242 3.824 1 85.56 63 ALA B C 1
ATOM 1505 O O . ALA B 1 63 ? -0.399 -5.664 2.77 1 85.56 63 ALA B O 1
ATOM 1506 N N . GLN B 1 64 ? -0.564 -7.457 4.148 1 87.94 64 GLN B N 1
ATOM 1507 C CA . GLN B 1 64 ? -1.383 -8.203 3.199 1 87.94 64 GLN B CA 1
ATOM 1508 C C . GLN B 1 64 ? -2.721 -7.508 2.959 1 87.94 64 GLN B C 1
ATOM 1510 O O . GLN B 1 64 ? -3.211 -7.469 1.83 1 87.94 64 GLN B O 1
ATOM 1515 N N . GLU B 1 65 ? -3.182 -6.988 3.99 1 87.81 65 GLU B N 1
ATOM 1516 C CA . GLU B 1 65 ? -4.449 -6.277 3.861 1 87.81 65 GLU B CA 1
ATOM 1517 C C . GLU B 1 65 ? -4.301 -5.047 2.971 1 87.81 65 GLU B C 1
ATOM 1519 O O . GLU B 1 65 ? -5.137 -4.801 2.098 1 87.81 65 GLU B O 1
ATOM 1524 N N . LEU B 1 66 ? -3.234 -4.281 3.164 1 89.88 66 LEU B N 1
ATOM 1525 C CA . LEU B 1 66 ? -3.014 -3.088 2.355 1 89.88 66 LEU B CA 1
ATOM 1526 C C . LEU B 1 66 ? -2.801 -3.455 0.89 1 89.88 66 LEU B C 1
ATOM 1528 O O . LEU B 1 66 ? -3.25 -2.736 -0.006 1 89.88 66 LEU B O 1
ATOM 1532 N N . LEU B 1 67 ? -2.215 -4.59 0.696 1 92.94 67 LEU B N 1
ATOM 1533 C CA . LEU B 1 67 ? -1.979 -5.035 -0.673 1 92.94 67 LEU B CA 1
ATOM 1534 C C . LEU B 1 67 ? -3.291 -5.414 -1.354 1 92.94 67 LEU B C 1
ATOM 1536 O O . LEU B 1 67 ? -3.465 -5.18 -2.551 1 92.94 67 LEU B O 1
ATOM 1540 N N . GLN B 1 68 ? -4.152 -5.957 -0.573 1 92.81 68 GLN B N 1
ATOM 1541 C CA . GLN B 1 68 ? -5.465 -6.273 -1.127 1 92.81 68 GLN B CA 1
ATOM 1542 C C . GLN B 1 68 ? -6.211 -5.004 -1.531 1 92.81 68 GLN B C 1
ATOM 1544 O O . GLN B 1 68 ? -6.875 -4.973 -2.57 1 92.81 68 GLN B O 1
ATOM 1549 N N . VAL B 1 69 ? -6.082 -4 -0.751 1 92.69 69 VAL B N 1
ATOM 1550 C CA . VAL B 1 69 ? -6.699 -2.713 -1.062 1 92.69 69 VAL B CA 1
ATOM 1551 C C . VAL B 1 69 ? -6.102 -2.15 -2.348 1 92.69 69 VAL B C 1
ATOM 1553 O O . VAL B 1 69 ? -6.832 -1.699 -3.234 1 92.69 69 VAL B O 1
ATOM 1556 N N . LEU B 1 70 ? -4.824 -2.232 -2.465 1 94.69 70 LEU B N 1
ATOM 1557 C CA . LEU B 1 70 ? -4.145 -1.728 -3.652 1 94.69 70 LEU B CA 1
ATOM 1558 C C . LEU B 1 70 ? -4.562 -2.51 -4.891 1 94.69 70 LEU B C 1
ATOM 1560 O O . LEU B 1 70 ? -4.789 -1.926 -5.953 1 94.69 70 LEU B O 1
ATOM 1564 N N . CYS B 1 71 ? -4.609 -3.818 -4.738 1 95.81 71 CYS B N 1
ATOM 1565 C CA . CYS B 1 71 ? -5.07 -4.656 -5.84 1 95.81 71 CYS B CA 1
ATOM 1566 C C . CYS B 1 71 ? -6.461 -4.23 -6.305 1 95.81 71 CYS B C 1
ATOM 1568 O O . CYS B 1 71 ? -6.703 -4.102 -7.504 1 95.81 71 CYS B O 1
ATOM 1570 N N . ALA B 1 72 ? -7.301 -4.012 -5.328 1 93.5 72 ALA B N 1
ATOM 1571 C CA . ALA B 1 72 ? -8.664 -3.602 -5.648 1 93.5 72 ALA B CA 1
ATOM 1572 C C . ALA B 1 72 ? -8.68 -2.264 -6.383 1 93.5 72 ALA B C 1
ATOM 1574 O O . ALA B 1 72 ? -9.359 -2.111 -7.398 1 93.5 72 ALA B O 1
ATOM 1575 N N . GLU B 1 73 ? -7.918 -1.302 -5.973 1 93.19 73 GLU B N 1
ATOM 1576 C CA . GLU B 1 73 ? -7.871 0.028 -6.57 1 93.19 73 GLU B CA 1
ATOM 1577 C C . GLU B 1 73 ? -7.305 -0.025 -7.988 1 93.19 73 GLU B C 1
ATOM 1579 O O . GLU B 1 73 ? -7.684 0.776 -8.844 1 93.19 73 GLU B O 1
ATOM 1584 N N . ARG B 1 74 ? -6.422 -0.959 -8.242 1 94.12 74 ARG B N 1
ATOM 1585 C CA . ARG B 1 74 ? -5.77 -1.058 -9.547 1 94.12 74 ARG B CA 1
ATOM 1586 C C . ARG B 1 74 ? -6.426 -2.131 -10.406 1 94.12 74 ARG B C 1
ATOM 1588 O O . ARG B 1 74 ? -5.996 -2.377 -11.539 1 94.12 74 ARG B O 1
ATOM 1595 N N . ALA B 1 75 ? -7.414 -2.805 -9.844 1 94.25 75 ALA B N 1
ATOM 1596 C CA . ALA B 1 75 ? -8.141 -3.867 -10.539 1 94.25 75 ALA B CA 1
ATOM 1597 C C . ALA B 1 75 ? -7.207 -5.008 -10.922 1 94.25 75 ALA B C 1
ATOM 1599 O O . ALA B 1 75 ? -7.266 -5.516 -12.047 1 94.25 75 ALA B O 1
ATOM 1600 N N . VAL B 1 76 ? -6.336 -5.336 -10.094 1 95.62 76 VAL B N 1
ATOM 1601 C CA . VAL B 1 76 ? -5.426 -6.461 -10.281 1 95.62 76 VAL B CA 1
ATOM 1602 C C . VAL B 1 76 ? -5.914 -7.664 -9.477 1 95.62 76 VAL B C 1
ATOM 1604 O O . VAL B 1 76 ? -6.125 -7.562 -8.266 1 95.62 76 VAL B O 1
ATOM 1607 N N . PRO B 1 77 ? -6.133 -8.82 -10.094 1 96.25 77 PRO B N 1
ATOM 1608 C CA . PRO B 1 77 ? -6.531 -10.008 -9.336 1 96.25 77 PRO B CA 1
ATOM 1609 C C . PRO B 1 77 ? -5.461 -10.469 -8.352 1 96.25 77 PRO B C 1
ATOM 1611 O O . PRO B 1 77 ? -4.266 -10.281 -8.602 1 96.25 77 PRO B O 1
ATOM 1614 N N . HIS B 1 78 ? -5.883 -10.922 -7.254 1 96.88 78 HIS B N 1
ATOM 1615 C CA . HIS B 1 78 ? -4.977 -11.5 -6.27 1 96.88 78 HIS B CA 1
ATOM 1616 C C . HIS B 1 78 ? -5.523 -12.82 -5.727 1 96.88 78 HIS B C 1
ATOM 1618 O O . HIS B 1 78 ? -6.738 -13.047 -5.742 1 96.88 78 HIS B O 1
ATOM 1624 N N . VAL B 1 79 ? -4.625 -13.664 -5.238 1 97.62 79 VAL B N 1
ATOM 1625 C CA . VAL B 1 79 ? -5.031 -14.977 -4.762 1 97.62 79 VAL B CA 1
ATOM 1626 C C . VAL B 1 79 ? -4.078 -15.453 -3.668 1 97.62 79 VAL B C 1
ATOM 1628 O O . VAL B 1 79 ? -2.887 -15.133 -3.693 1 97.62 79 VAL B O 1
ATOM 1631 N N . PHE B 1 80 ? -4.672 -16.172 -2.715 1 97.12 80 PHE B N 1
ATOM 1632 C CA . PHE B 1 80 ? -3.871 -16.781 -1.655 1 97.12 80 PHE B CA 1
ATOM 1633 C C . PHE B 1 80 ? -3.572 -18.234 -1.967 1 97.12 80 PHE B C 1
ATOM 1635 O O . PHE B 1 80 ? -4.438 -18.969 -2.459 1 97.12 80 PHE B O 1
ATOM 1642 N N . ILE B 1 81 ? -2.371 -18.609 -1.776 1 98 81 ILE B N 1
ATOM 1643 C CA . ILE B 1 81 ? -1.99 -20.016 -1.74 1 98 81 ILE B CA 1
ATOM 1644 C C . ILE B 1 81 ? -1.547 -20.406 -0.328 1 98 81 ILE B C 1
ATOM 1646 O O . ILE B 1 81 ? -1.352 -19.531 0.522 1 98 81 ILE B O 1
ATOM 1650 N N . ALA B 1 82 ? -1.35 -21.672 -0.057 1 97.06 82 ALA B N 1
ATOM 1651 C CA . ALA B 1 82 ? -1.2 -22.156 1.311 1 97.06 82 ALA B CA 1
ATOM 1652 C C . ALA B 1 82 ? 0.212 -21.906 1.831 1 97.06 82 ALA B C 1
ATOM 1654 O O . ALA B 1 82 ? 0.401 -21.609 3.016 1 97.06 82 ALA B O 1
ATOM 1655 N N . SER B 1 83 ? 1.26 -21.953 0.994 1 97.62 83 SER B N 1
ATOM 1656 C CA . SER B 1 83 ? 2.602 -22.172 1.525 1 97.62 83 SER B CA 1
ATOM 1657 C C . SER B 1 83 ? 3.594 -21.172 0.946 1 97.62 83 SER B C 1
ATOM 1659 O O . SER B 1 83 ? 3.85 -21.172 -0.26 1 97.62 83 SER B O 1
ATOM 1661 N N . LYS B 1 84 ? 4.223 -20.406 1.812 1 97.88 84 LYS B N 1
ATOM 1662 C CA . LYS B 1 84 ? 5.293 -19.5 1.396 1 97.88 84 LYS B CA 1
ATOM 1663 C C . LYS B 1 84 ? 6.527 -20.281 0.951 1 97.88 84 LYS B C 1
ATOM 1665 O O . LYS B 1 84 ? 7.293 -19.812 0.108 1 97.88 84 LYS B O 1
ATOM 1670 N N . ALA B 1 85 ? 6.715 -21.484 1.512 1 98.31 85 ALA B N 1
ATOM 1671 C CA . ALA B 1 85 ? 7.816 -22.344 1.078 1 98.31 85 ALA B CA 1
ATOM 1672 C C . ALA B 1 85 ? 7.625 -22.797 -0.369 1 98.31 85 ALA B C 1
ATOM 1674 O O . ALA B 1 85 ? 8.57 -22.766 -1.16 1 98.31 85 ALA B O 1
ATOM 1675 N N . ALA B 1 86 ? 6.426 -23.203 -0.725 1 98.31 86 ALA B N 1
ATOM 1676 C CA . ALA B 1 86 ? 6.109 -23.594 -2.094 1 98.31 86 ALA B CA 1
ATOM 1677 C C . ALA B 1 86 ? 6.301 -22.438 -3.064 1 98.31 86 ALA B C 1
ATOM 1679 O O . ALA B 1 86 ? 6.832 -22.625 -4.164 1 98.31 86 ALA B O 1
ATOM 1680 N N . LEU B 1 87 ? 5.844 -21.281 -2.65 1 98.5 87 LEU B N 1
ATOM 1681 C CA . LEU B 1 87 ? 6.027 -20.078 -3.471 1 98.5 87 LEU B CA 1
ATOM 1682 C C . LEU B 1 87 ? 7.512 -19.812 -3.695 1 98.5 87 LEU B C 1
ATOM 1684 O O . LEU B 1 87 ? 7.922 -19.484 -4.812 1 98.5 87 LEU B O 1
ATOM 1688 N N . GLY B 1 88 ? 8.266 -19.938 -2.596 1 98.5 88 GLY B N 1
ATOM 1689 C CA . GLY B 1 88 ? 9.711 -19.797 -2.715 1 98.5 88 GLY B CA 1
ATOM 1690 C C . GLY B 1 88 ? 10.32 -20.75 -3.727 1 98.5 88 GLY B C 1
A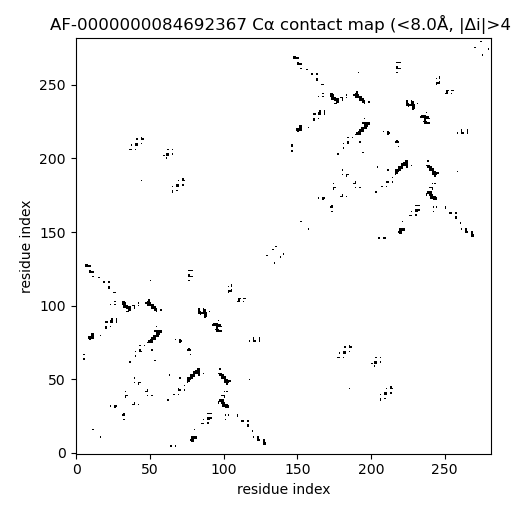TOM 1691 O O . GLY B 1 88 ? 11.094 -20.328 -4.594 1 98.5 88 GLY B O 1
ATOM 1692 N N . ARG B 1 89 ? 9.984 -21.969 -3.66 1 98.25 89 ARG B N 1
ATOM 1693 C CA . ARG B 1 89 ? 10.492 -22.969 -4.594 1 98.25 89 ARG B CA 1
ATOM 1694 C C . ARG B 1 89 ? 10.133 -22.609 -6.031 1 98.25 89 ARG B C 1
ATOM 1696 O O . ARG B 1 89 ? 10.961 -22.719 -6.934 1 98.25 89 ARG B O 1
ATOM 1703 N N . ALA B 1 90 ? 8.945 -22.172 -6.207 1 98.25 90 ALA B N 1
ATOM 1704 C CA . ALA B 1 90 ? 8.484 -21.812 -7.543 1 98.25 90 ALA B CA 1
ATOM 1705 C C . ALA B 1 90 ? 9.281 -20.625 -8.086 1 98.25 90 ALA B C 1
ATOM 1707 O O . ALA B 1 90 ? 9.469 -20.5 -9.297 1 98.25 90 ALA B O 1
ATOM 1708 N N . CYS B 1 91 ? 9.711 -19.75 -7.223 1 98 91 CYS B N 1
ATOM 1709 C CA . CYS B 1 91 ? 10.484 -18.578 -7.621 1 98 91 CYS B CA 1
ATOM 1710 C C . CYS B 1 91 ? 11.945 -18.953 -7.848 1 98 91 CYS B C 1
ATOM 1712 O O . CYS B 1 91 ? 12.75 -18.109 -8.258 1 98 91 CYS B O 1
ATOM 1714 N N . GLY B 1 92 ? 12.305 -20.172 -7.496 1 97.12 92 GLY B N 1
ATOM 1715 C CA . GLY B 1 92 ? 13.672 -20.609 -7.691 1 97.12 92 GLY B CA 1
ATOM 1716 C C . GLY B 1 92 ? 14.602 -20.203 -6.566 1 97.12 92 GLY B C 1
ATOM 1717 O O . GLY B 1 92 ? 15.797 -20.016 -6.781 1 97.12 92 GLY B O 1
ATOM 1718 N N . VAL B 1 93 ? 14.031 -19.984 -5.352 1 96.38 93 VAL B N 1
ATOM 1719 C CA . VAL B 1 93 ? 14.867 -19.594 -4.223 1 96.38 93 VAL B CA 1
ATOM 1720 C C . VAL B 1 93 ? 14.727 -20.609 -3.098 1 96.38 93 VAL B C 1
ATOM 1722 O O . VAL B 1 93 ? 13.742 -21.344 -3.039 1 96.38 93 VAL B O 1
ATOM 1725 N N . SER B 1 94 ? 15.734 -20.719 -2.24 1 96.25 94 SER B N 1
ATOM 1726 C CA . SER B 1 94 ? 15.734 -21.672 -1.141 1 96.25 94 SER B CA 1
ATOM 1727 C C . SER B 1 94 ? 14.922 -21.156 0.043 1 96.25 94 SER B C 1
ATOM 1729 O O . SER B 1 94 ? 14.453 -21.938 0.871 1 96.25 94 SER B O 1
ATOM 1731 N N . GLY B 1 95 ? 14.641 -19.953 0.154 1 96.12 95 GLY B N 1
ATOM 1732 C CA . GLY B 1 95 ? 13.938 -19.359 1.28 1 96.12 95 GLY B CA 1
ATOM 1733 C C . GLY B 1 95 ? 12.469 -19.109 1.001 1 96.12 95 GLY B C 1
ATOM 1734 O O . GLY B 1 95 ? 11.977 -19.406 -0.091 1 96.12 95 GLY B O 1
ATOM 1735 N N . ASP B 1 96 ? 11.789 -18.625 2.012 1 97.31 96 ASP B N 1
ATOM 1736 C CA . ASP B 1 96 ? 10.367 -18.312 1.908 1 97.31 96 ASP B CA 1
ATOM 1737 C C . ASP B 1 96 ? 10.133 -17.062 1.058 1 97.31 96 ASP B C 1
ATOM 1739 O O . ASP B 1 96 ? 10.945 -16.141 1.076 1 97.31 96 ASP B O 1
ATOM 1743 N N . VAL B 1 97 ? 9.117 -17.141 0.325 1 96.94 97 VAL B N 1
ATOM 1744 C CA . VAL B 1 97 ? 8.57 -15.977 -0.357 1 96.94 97 VAL B CA 1
ATOM 1745 C C . VAL B 1 97 ? 7.117 -15.766 0.055 1 96.94 97 VAL B C 1
ATOM 1747 O O . VAL B 1 97 ? 6.293 -16.672 -0.069 1 96.94 97 VAL B O 1
ATOM 1750 N N . VAL B 1 98 ? 6.82 -14.602 0.496 1 96.19 98 VAL B N 1
ATOM 1751 C CA . VAL B 1 98 ? 5.527 -14.398 1.141 1 96.19 98 VAL B CA 1
ATOM 1752 C C . VAL B 1 98 ? 4.504 -13.938 0.107 1 96.19 98 VAL B C 1
ATOM 1754 O O . VAL B 1 98 ? 3.299 -14.133 0.29 1 96.19 98 VAL B O 1
ATOM 1757 N N . LEU B 1 99 ? 4.957 -13.305 -0.918 1 97.19 99 LEU B N 1
ATOM 1758 C CA . LEU B 1 99 ? 4.078 -12.883 -2.006 1 97.19 99 LEU B CA 1
ATOM 1759 C C . LEU B 1 99 ? 4.887 -12.508 -3.244 1 97.19 99 LEU B C 1
ATOM 1761 O O . LEU B 1 99 ? 6.094 -12.273 -3.154 1 97.19 99 LEU B O 1
ATOM 1765 N N . VAL B 1 100 ? 4.219 -12.508 -4.398 1 98.12 100 VAL B N 1
ATOM 1766 C CA . VAL B 1 100 ? 4.84 -12.109 -5.656 1 98.12 100 VAL B CA 1
ATOM 1767 C C . VAL B 1 100 ? 3.824 -11.359 -6.52 1 98.12 100 VAL B C 1
ATOM 1769 O O . VAL B 1 100 ? 2.615 -11.555 -6.371 1 98.12 100 VAL B O 1
ATOM 1772 N N . ALA B 1 101 ? 4.32 -10.492 -7.305 1 98.06 101 ALA B N 1
ATOM 1773 C CA . ALA B 1 101 ? 3.561 -9.875 -8.391 1 98.06 101 ALA B CA 1
ATOM 1774 C C . ALA B 1 101 ? 4.027 -10.398 -9.75 1 98.06 101 ALA B C 1
ATOM 1776 O O . ALA B 1 101 ? 5.207 -10.289 -10.086 1 98.06 101 ALA B O 1
ATOM 1777 N N . VAL B 1 102 ? 3.135 -10.984 -10.5 1 97.62 102 VAL B N 1
ATOM 1778 C CA . VAL B 1 102 ? 3.41 -11.367 -11.875 1 97.62 102 VAL B CA 1
ATOM 1779 C C . VAL B 1 102 ? 3.367 -10.133 -12.773 1 97.62 102 VAL B C 1
ATOM 1781 O O . VAL B 1 102 ? 2.359 -9.422 -12.82 1 97.62 102 VAL B O 1
ATOM 1784 N N . THR B 1 103 ? 4.445 -9.828 -13.477 1 96.44 103 THR B N 1
ATOM 1785 C CA . THR B 1 103 ? 4.547 -8.617 -14.281 1 96.44 103 THR B CA 1
ATOM 1786 C C . THR B 1 103 ? 4.629 -8.953 -15.766 1 96.44 103 THR B C 1
ATOM 1788 O O . THR B 1 103 ? 4.82 -8.07 -16.609 1 96.44 103 THR B O 1
ATOM 1791 N N . ALA B 1 104 ? 4.477 -10.203 -16.125 1 88.88 104 ALA B N 1
ATOM 1792 C CA . ALA B 1 104 ? 4.512 -10.617 -17.516 1 88.88 104 ALA B CA 1
ATOM 1793 C C . ALA B 1 104 ? 3.412 -9.93 -18.328 1 88.88 104 ALA B C 1
ATOM 1795 O O . ALA B 1 104 ? 2.254 -9.898 -17.906 1 88.88 104 ALA B O 1
ATOM 1796 N N . ASP B 1 105 ? 3.777 -9.305 -19.375 1 77.5 105 ASP B N 1
ATOM 1797 C CA . ASP B 1 105 ? 2.787 -8.633 -20.219 1 77.5 105 ASP B CA 1
ATOM 1798 C C . ASP B 1 105 ? 2.158 -9.602 -21.203 1 77.5 105 ASP B C 1
ATOM 1800 O O . ASP B 1 105 ? 2.621 -10.734 -21.359 1 77.5 105 ASP B O 1
ATOM 1804 N N . GLN B 1 106 ? 1.104 -9.164 -21.75 1 75.31 106 GLN B N 1
ATOM 1805 C CA . GLN B 1 106 ? 0.285 -10.008 -22.625 1 75.31 106 GLN B CA 1
ATOM 1806 C C . GLN B 1 106 ? 1.06 -10.43 -23.859 1 75.31 106 GLN B C 1
ATOM 1808 O O . GLN B 1 106 ? 0.751 -11.461 -24.469 1 75.31 106 GLN B O 1
ATOM 1813 N N . GLY B 1 107 ? 2.08 -9.719 -24.188 1 81.38 107 GLY B N 1
ATOM 1814 C CA . GLY B 1 107 ? 2.857 -10.047 -25.375 1 81.38 107 GLY B CA 1
ATOM 1815 C C . GLY B 1 107 ? 4.02 -10.984 -25.078 1 81.38 107 GLY B C 1
ATOM 1816 O O . GLY B 1 107 ? 4.688 -11.453 -26 1 81.38 107 GLY B O 1
ATOM 1817 N N . SER B 1 108 ? 4.148 -11.352 -23.906 1 84.44 108 SER B N 1
ATOM 1818 C CA . SER B 1 108 ? 5.273 -12.195 -23.531 1 84.44 108 SER B CA 1
ATOM 1819 C C . SER B 1 108 ? 5.035 -13.648 -23.922 1 84.44 108 SER B C 1
ATOM 1821 O O . SER B 1 108 ? 3.918 -14.023 -24.281 1 84.44 108 SER B O 1
ATOM 1823 N N . ALA B 1 109 ? 6.105 -14.453 -23.906 1 85.69 109 ALA B N 1
ATOM 1824 C CA . ALA B 1 109 ? 6.039 -15.883 -24.219 1 85.69 109 ALA B CA 1
ATOM 1825 C C . ALA B 1 109 ? 5.109 -16.609 -23.25 1 85.69 109 ALA B C 1
ATOM 1827 O O . ALA B 1 109 ? 4.48 -17.609 -23.625 1 85.69 109 ALA B O 1
ATOM 1828 N N . VAL B 1 110 ? 4.949 -16 -22.062 1 89.56 110 VAL B N 1
ATOM 1829 C CA . VAL B 1 110 ? 4.145 -16.672 -21.047 1 89.56 110 VAL B CA 1
ATOM 1830 C C . VAL B 1 110 ? 2.764 -16.031 -20.969 1 89.56 110 VAL B C 1
ATOM 1832 O O . VAL B 1 110 ? 1.929 -16.422 -20.156 1 89.56 110 VAL B O 1
ATOM 1835 N N . GLY B 1 111 ? 2.502 -15.133 -21.797 1 90.5 111 GLY B N 1
ATOM 1836 C CA . GLY B 1 111 ? 1.281 -14.344 -21.766 1 90.5 111 GLY B CA 1
ATOM 1837 C C . GLY B 1 111 ? 0.022 -15.188 -21.812 1 90.5 111 GLY B C 1
ATOM 1838 O O . GLY B 1 111 ? -0.946 -14.914 -21.109 1 90.5 111 GLY B O 1
ATOM 1839 N N . GLY B 1 112 ? 0.065 -16.188 -22.719 1 90.12 112 GLY B N 1
ATOM 1840 C CA . GLY B 1 112 ? -1.079 -17.078 -22.797 1 90.12 112 GLY B CA 1
ATOM 1841 C C . GLY B 1 112 ? -1.362 -17.812 -21.5 1 90.12 112 GLY B C 1
ATOM 1842 O O . GLY B 1 112 ? -2.518 -17.922 -21.094 1 90.12 112 GLY B O 1
ATOM 1843 N N . PHE B 1 113 ? -0.299 -18.25 -20.938 1 92.06 113 PHE B N 1
ATOM 1844 C CA . PHE B 1 113 ? -0.437 -18.953 -19.672 1 92.06 113 PHE B CA 1
ATOM 1845 C C . PHE B 1 113 ? -0.92 -18.016 -18.578 1 92.06 113 PHE B C 1
ATOM 1847 O O . PHE B 1 113 ? -1.754 -18.391 -17.75 1 92.06 113 PHE B O 1
ATOM 1854 N N . VAL B 1 114 ? -0.491 -16.844 -18.516 1 93 114 VAL B N 1
ATOM 1855 C CA . VAL B 1 114 ? -0.924 -15.828 -17.562 1 93 114 VAL B CA 1
ATOM 1856 C C . VAL B 1 114 ? -2.432 -15.609 -17.688 1 93 114 VAL B C 1
ATOM 1858 O O . VAL B 1 114 ? -3.15 -15.625 -16.688 1 93 114 VAL B O 1
ATOM 1861 N N . ARG B 1 115 ? -2.867 -15.5 -18.922 1 93 115 ARG B N 1
ATOM 1862 C CA . ARG B 1 115 ? -4.285 -15.25 -19.172 1 93 115 ARG B CA 1
ATOM 1863 C C . ARG B 1 115 ? -5.141 -16.406 -18.641 1 93 115 ARG B C 1
ATOM 1865 O O . ARG B 1 115 ? -6.191 -16.172 -18.031 1 93 115 ARG B O 1
ATOM 1872 N N . ALA B 1 116 ? -4.703 -17.594 -18.875 1 94.06 116 ALA B N 1
ATOM 1873 C CA . ALA B 1 116 ? -5.453 -18.766 -18.469 1 94.06 116 ALA B CA 1
ATOM 1874 C C . A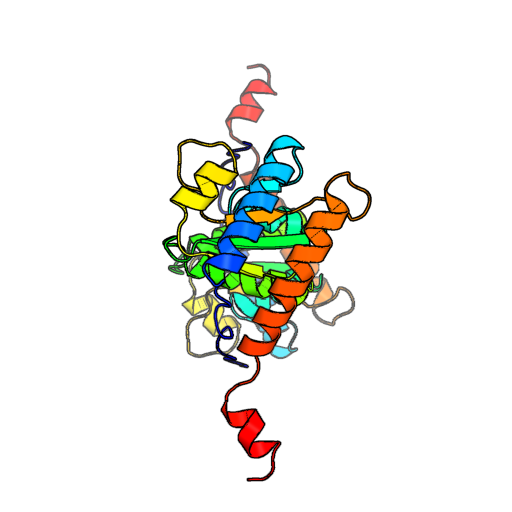LA B 1 116 ? -5.594 -18.828 -16.938 1 94.06 116 ALA B C 1
ATOM 1876 O O . ALA B 1 116 ? -6.68 -19.078 -16.422 1 94.06 116 ALA B O 1
ATOM 1877 N N . VAL B 1 117 ? -4.539 -18.547 -16.281 1 95.12 117 VAL B N 1
ATOM 1878 C CA . VAL B 1 117 ? -4.551 -18.594 -14.82 1 95.12 117 VAL B CA 1
ATOM 1879 C C . VAL B 1 117 ? -5.383 -17.438 -14.273 1 95.12 117 VAL B C 1
ATOM 1881 O O . VAL B 1 117 ? -6.156 -17.625 -13.328 1 95.12 117 VAL B O 1
ATOM 1884 N N . MET B 1 118 ? -5.258 -16.312 -14.875 1 93.75 118 MET B N 1
ATOM 1885 C CA . MET B 1 118 ? -5.996 -15.125 -14.445 1 93.75 118 MET B CA 1
ATOM 1886 C C . MET B 1 118 ? -7.5 -15.367 -14.523 1 93.75 118 MET B C 1
ATOM 1888 O O . MET B 1 118 ? -8.242 -14.93 -13.641 1 93.75 118 MET B O 1
ATOM 1892 N N . TRP B 1 119 ? -7.891 -16 -15.523 1 93.88 119 TRP B N 1
ATOM 1893 C CA . TRP B 1 119 ? -9.305 -16.312 -15.68 1 93.88 119 TRP B CA 1
ATOM 1894 C C . TRP B 1 119 ? -9.812 -17.172 -14.523 1 93.88 119 TRP B C 1
ATOM 1896 O O . TRP B 1 119 ? -10.875 -16.906 -13.961 1 93.88 119 TRP B O 1
ATOM 1906 N N . LYS B 1 120 ? -9.086 -18.141 -14.18 1 96.12 120 LYS B N 1
ATOM 1907 C CA . LYS B 1 120 ? -9.445 -19.016 -13.07 1 96.12 120 LYS B CA 1
ATOM 1908 C C . LYS B 1 120 ? -9.453 -18.266 -11.75 1 96.12 120 LYS B C 1
ATOM 1910 O O . LYS B 1 120 ? -10.336 -18.469 -10.914 1 96.12 120 LYS B O 1
ATOM 1915 N N . VAL B 1 121 ? -8.477 -17.422 -11.578 1 96.5 121 VAL B N 1
ATOM 1916 C CA . VAL B 1 121 ? -8.359 -16.641 -10.352 1 96.5 121 VAL B CA 1
ATOM 1917 C C . VAL B 1 121 ? -9.531 -15.664 -10.242 1 96.5 121 VAL B C 1
ATOM 1919 O O . VAL B 1 121 ? -10.117 -15.508 -9.164 1 96.5 121 VAL B O 1
ATOM 1922 N N . GLU B 1 122 ? -9.875 -15.047 -11.312 1 95 122 GLU B N 1
ATOM 1923 C CA . GLU B 1 122 ? -11 -14.109 -11.328 1 95 122 GLU B CA 1
ATOM 1924 C C . GLU B 1 122 ? -12.305 -14.812 -10.961 1 95 122 GLU B C 1
ATOM 1926 O O . GLU B 1 122 ? -13.148 -14.242 -10.266 1 95 122 GLU B O 1
ATOM 1931 N N . ARG B 1 123 ? -12.477 -15.992 -11.414 1 93.81 123 ARG B N 1
ATOM 1932 C CA . ARG B 1 123 ? -13.656 -16.781 -11.07 1 93.81 123 ARG B CA 1
ATOM 1933 C C . ARG B 1 123 ? -13.695 -17.078 -9.578 1 93.81 123 ARG B C 1
ATOM 1935 O O . ARG B 1 123 ? -14.758 -17.016 -8.953 1 93.81 123 ARG B O 1
ATOM 1942 N N . LEU B 1 124 ? -12.562 -17.422 -9.086 1 94.19 124 LEU B N 1
ATOM 1943 C CA . LEU B 1 124 ? -12.445 -17.672 -7.652 1 94.19 124 LEU B CA 1
ATOM 1944 C C . LEU B 1 124 ? -12.805 -16.422 -6.848 1 94.19 124 LEU B C 1
ATOM 1946 O O . LEU B 1 124 ? -13.547 -16.516 -5.867 1 94.19 124 LEU B O 1
ATOM 1950 N N . MET B 1 125 ? -12.297 -15.273 -7.262 1 91.94 125 MET B N 1
ATOM 1951 C CA . MET B 1 125 ? -12.523 -14.016 -6.555 1 91.94 125 MET B CA 1
ATOM 1952 C C . MET B 1 125 ? -14 -13.633 -6.609 1 91.94 125 MET B C 1
ATOM 1954 O O . MET B 1 125 ? -14.547 -13.102 -5.637 1 91.94 125 MET B O 1
ATOM 1958 N N . ALA B 1 126 ? -14.609 -13.805 -7.707 1 89 126 ALA B N 1
ATOM 1959 C CA . ALA B 1 126 ? -16.031 -13.523 -7.879 1 89 126 ALA B CA 1
ATOM 1960 C C . ALA B 1 126 ? -16.875 -14.383 -6.938 1 89 126 ALA B C 1
ATOM 1962 O O . ALA B 1 126 ? -17.875 -13.914 -6.395 1 89 126 ALA B O 1
ATOM 1963 N N . ALA B 1 127 ? -16.438 -15.523 -6.746 1 84.5 127 ALA B N 1
ATOM 1964 C CA . ALA B 1 127 ? -17.156 -16.438 -5.859 1 84.5 127 ALA B CA 1
ATOM 1965 C C . ALA B 1 127 ? -16.984 -16.031 -4.398 1 84.5 127 ALA B C 1
ATOM 1967 O O . ALA B 1 127 ? -17.875 -16.25 -3.576 1 84.5 127 ALA B O 1
ATOM 1968 N N . ALA B 1 128 ? -15.875 -15.43 -4.148 1 79.19 128 ALA B N 1
ATOM 1969 C CA . ALA B 1 128 ? -15.562 -15.023 -2.781 1 79.19 128 ALA B CA 1
ATOM 1970 C C . ALA B 1 128 ? -16.312 -13.758 -2.398 1 79.19 128 ALA B C 1
ATOM 1972 O O . ALA B 1 128 ? -16.516 -13.477 -1.212 1 79.19 128 ALA B O 1
ATOM 1973 N N . GLN B 1 129 ? -16.641 -12.766 -3.236 1 70.88 129 GLN B N 1
ATOM 1974 C CA . GLN B 1 129 ? -17.344 -11.516 -2.996 1 70.88 129 GLN B CA 1
ATOM 1975 C C . GLN B 1 129 ? -18.828 -11.773 -2.746 1 70.88 129 GLN B C 1
ATOM 1977 O O . GLN B 1 129 ? -19.516 -10.961 -2.117 1 70.88 129 GLN B O 1
ATOM 1982 N N . VAL B 1 130 ? -19.469 -12.695 -3.271 1 57.28 130 VAL B N 1
ATOM 1983 C CA . VAL B 1 130 ? -20.891 -12.969 -3.135 1 57.28 130 VAL B CA 1
ATOM 1984 C C . VAL B 1 130 ? -21.188 -13.492 -1.728 1 57.28 130 VAL B C 1
ATOM 1986 O O . VAL B 1 130 ? -20.609 -14.484 -1.293 1 57.28 130 VAL B O 1
ATOM 1989 N N . GLU B 1 131 ? -21.359 -12.438 -0.838 1 52.75 131 GLU B N 1
ATOM 1990 C CA . GLU B 1 131 ? -21.891 -12.852 0.462 1 52.75 131 GLU B CA 1
ATOM 1991 C C . GLU B 1 131 ? -23.031 -13.844 0.306 1 52.75 131 GLU B C 1
ATOM 1993 O O . GLU B 1 131 ? -23.859 -13.703 -0.595 1 52.75 131 GLU B O 1
ATOM 1998 N N . PRO B 1 132 ? -22.938 -14.938 0.952 1 46.41 132 PRO B N 1
ATOM 1999 C CA . PRO B 1 132 ? -24.125 -15.789 0.855 1 46.41 132 PRO B CA 1
ATOM 2000 C C . PRO B 1 132 ? -25.438 -15.008 0.996 1 46.41 132 PRO B C 1
ATOM 2002 O O . PRO B 1 132 ? -26.469 -15.422 0.475 1 46.41 132 PRO B O 1
ATOM 2005 N N . GLY B 1 133 ? -25.375 -13.906 1.69 1 42.47 133 GLY B N 1
ATOM 2006 C CA . GLY B 1 133 ? -26.641 -13.258 1.99 1 42.47 133 GLY B CA 1
ATOM 2007 C C . GLY B 1 133 ? -27.203 -12.484 0.813 1 42.47 133 GLY B C 1
ATOM 2008 O O . GLY B 1 133 ? -28.344 -12.008 0.865 1 42.47 133 GLY B O 1
ATOM 2009 N N . GLU B 1 134 ? -26.359 -12 -0.003 1 43.62 134 GLU B N 1
ATOM 2010 C CA . GLU B 1 134 ? -26.922 -11.25 -1.122 1 43.62 134 GLU B CA 1
ATOM 2011 C C . GLU B 1 134 ? -27.656 -12.164 -2.096 1 43.62 134 GLU B C 1
ATOM 2013 O O . GLU B 1 134 ? -28.516 -11.719 -2.855 1 43.62 134 GLU B O 1
ATOM 2018 N N . PHE B 1 135 ? -27.281 -13.352 -2.176 1 38.88 135 PHE B N 1
ATOM 2019 C CA . PHE B 1 135 ? -28.125 -14.281 -2.93 1 38.88 135 PHE B CA 1
ATOM 2020 C C . PHE B 1 135 ? -29.5 -14.398 -2.291 1 38.88 135 PHE B C 1
ATOM 2022 O O . PHE B 1 135 ? -30.5 -14.547 -2.994 1 38.88 135 PHE B O 1
ATOM 2029 N N . LEU B 1 136 ? -29.438 -14.32 -0.983 1 37.81 136 LEU B N 1
ATOM 2030 C CA . LEU B 1 136 ? -30.75 -14.5 -0.394 1 37.81 136 LEU B CA 1
ATOM 2031 C C . LEU B 1 136 ? -31.641 -13.297 -0.662 1 37.81 136 LEU B C 1
ATOM 2033 O O . LEU B 1 136 ? -32.844 -13.438 -0.847 1 37.81 136 LEU B O 1
ATOM 2037 N N . VAL B 1 137 ? -30.953 -12.125 -0.553 1 38.53 137 VAL B N 1
ATOM 2038 C CA . VAL B 1 137 ? -31.891 -11.008 -0.729 1 38.53 137 VAL B CA 1
ATOM 2039 C C . VAL B 1 137 ? -32.219 -10.844 -2.209 1 38.53 137 VAL B C 1
ATOM 2041 O O . VAL B 1 137 ? -33.25 -10.281 -2.555 1 38.53 137 VAL B O 1
ATOM 2044 N N . ALA B 1 138 ? -31.172 -11.195 -2.916 1 37.22 138 ALA B N 1
ATOM 2045 C CA . ALA B 1 138 ? -31.453 -10.984 -4.336 1 37.22 138 ALA B CA 1
ATOM 2046 C C . ALA B 1 138 ? -32.5 -11.961 -4.848 1 37.22 138 ALA B C 1
ATOM 2048 O O . ALA B 1 138 ? -33.156 -11.703 -5.859 1 37.22 138 ALA B O 1
ATOM 2049 N N . PHE B 1 139 ? -32.219 -13.156 -4.203 1 37.09 139 PHE B N 1
ATOM 2050 C CA . PHE B 1 139 ? -33.281 -14.07 -4.664 1 37.09 139 PHE B CA 1
ATOM 2051 C C . PHE B 1 139 ? -34.438 -14.117 -3.666 1 37.09 139 PHE B C 1
ATOM 2053 O O . PHE B 1 139 ? -35.312 -14.961 -3.785 1 37.09 139 PHE B O 1
ATOM 2060 N N . GLY B 1 140 ? -34.906 -12.875 -3.301 1 38.5 140 GLY B N 1
ATOM 2061 C CA . GLY B 1 140 ? -36.156 -12.641 -2.631 1 38.5 140 GLY B CA 1
ATOM 2062 C C . GLY B 1 140 ? -36.625 -13.812 -1.771 1 38.5 140 GLY B C 1
ATOM 2063 O O . GLY B 1 140 ? -37.781 -13.891 -1.37 1 38.5 140 GLY B O 1
ATOM 2064 N N . PHE B 1 141 ? -35.75 -14.781 -1.416 1 30.88 141 PHE B N 1
ATOM 2065 C CA . PHE B 1 141 ? -36.438 -15.781 -0.605 1 30.88 141 PHE B CA 1
ATOM 2066 C C . PHE B 1 141 ? -36.375 -15.414 0.872 1 30.88 141 PHE B C 1
ATOM 2068 O O . PHE B 1 141 ? -35.438 -14.758 1.317 1 30.88 141 PHE B O 1
#

Foldseek 3Di:
DCPVPLFDQLADDPVLLVLVLQLLLVLLVVVQKDFDLVRLVVCLVVLQFQEKEFEPPDPDVVSVSVSSVSCVVSVHFYHYYHAQCSSCVSSVHRDGTGMMTGRDDCPDPCNVSSVVSRVVRVVSVVVRPPDVVCVCVVVVD/DCPVPLFDQLADDPVLLVLVLQLLLVLLVVVQKDFDLVRLVVCLVVLQFQEKEFEPPDPDVVSVSVSSVSCVVSVHFYHYYHAQCSSCVSSVHRDGTGMMTGRDDCPDPCNVSSVVSRVVRVVSVVVRRPDVVVVCVVVVD

Secondary structure (DSSP, 8-state):
----------B--HHHHHHHHHHHHHHHHTT-EEESHHHHHHHHHHT--SEEEEETT-S-HHHHHHHHHHHHHHT--EEEES-HHHHHHHTT-SS---EEEE---TTSTTHHHHHHHHHHHHHHHHHHHS-HHHHHHHTT-/----------B--HHHHHHHHHHHHHHHHTT-EEESHHHHHHHHHHT--SEEEEETT-S-HHHHHHHHHHHHHHT--EEEES-HHHHHHHTT-SS---EEEE---TTSTTHHHHHHHHHHHHHHHHHHHS-HHHHHHHTT-